Protein AF-A0A9E4CTJ9-F1 (afdb_monomer_lite)

Foldseek 3Di:
DDDDDDPPDDDDDPPDDPPPDDDPPDPDDPPPPDPDPDPPDPPDDPPPDPDDDDPDDPDPDDDPDDDPDDDDPPDPPPDDDDDDDDDDDDDDDDDDDDDPVVVVVVVVVVVVVVVVVVVVVVVVVVVVVVVVVVVVVVVVVVVVVVVVVVVVVVVVVVVVVVVVVVVVVVVVVVVVVVVVVVVVVVVVVVCPVPPPPPPCPLVNQQVQLCVLQVQFVPGDDSVLSSLLSVQLCVQLPPVLVVCVVPDPDDDPVSVVSSVVSNVRSCVVSVNDPVRNVDDD

Secondary structure (DSSP, 8-state):
--PPP-TTPPPPPTTS-----PPP-PPPPPP--PPP--------PPPPPPPP----PPPPP-----------------PPPPP---PPPPPPPPP----TTHHHHHHHHHHHHHHHHHHHHHHHHHHHHHHHHHHHHHHHHHHHHHHHHHHHHHHHHHHHHHHHHHHHHHHHHHHHHHHHHHHHHHHHHHGGGG-------HHHHHHHHHHHTTT-SSPPPHHHHHHHHHHHHHHHHHHHHHHHHH-SS--HHHHHHHHHHHHHHHHHTT--GGGGT---

Sequence (280 aa):
MSDTYDPSAPQPDPAAGAAEVAPPVVPAPPPITQPAPMPAAPLSEPPAAPAAPVPAEPAPAPAAMAPTLQQPAVQPSFEPAPALAQSAPAPSAPKGKPLPWILTGLAAVAAIVFAFLWIGTSGDADDLTKERDELSTRLDSTTDELVTTKESLDTTSGDLADAQGEIAELTGQVGDLTVQVEDLQTQLEVVPDLAVEVELTDEQATHLGELLGAKASPALSDQEAACFGRAVFEEWGLQNIVEFQFSTSPTNSQILTLARGIARGLVDCNLEPSRLGINF

Structure (mmCIF, N/CA/C/O backbone):
data_AF-A0A9E4CTJ9-F1
#
_entry.id   AF-A0A9E4CTJ9-F1
#
loop_
_atom_site.group_PDB
_atom_site.id
_atom_site.type_symbol
_atom_site.label_atom_id
_atom_site.label_alt_id
_atom_site.label_comp_id
_atom_site.label_asym_id
_atom_site.label_entity_id
_atom_site.label_seq_id
_atom_site.pdbx_PDB_ins_code
_atom_site.Cartn_x
_atom_site.Cartn_y
_atom_site.Cartn_z
_atom_site.occupancy
_atom_site.B_iso_or_equiv
_atom_site.auth_seq_id
_atom_site.auth_comp_id
_atom_site.auth_asym_id
_atom_site.auth_atom_id
_atom_site.pdbx_PDB_model_num
ATOM 1 N N . MET A 1 1 ? -13.953 -13.197 -53.819 1.00 47.31 1 MET A N 1
ATOM 2 C CA . MET A 1 1 ? -14.342 -11.997 -54.584 1.00 47.31 1 MET A CA 1
ATOM 3 C C . MET A 1 1 ? -13.096 -11.148 -54.648 1.00 47.31 1 MET A C 1
ATOM 5 O O . MET A 1 1 ? -12.638 -10.712 -53.605 1.00 47.31 1 MET A O 1
ATOM 9 N N . SER A 1 2 ? -12.465 -11.103 -55.817 1.00 45.69 2 SER A N 1
ATOM 10 C CA . SER A 1 2 ? -11.170 -10.454 -56.019 1.00 45.69 2 SER A CA 1
ATOM 11 C C . SER A 1 2 ? -11.427 -9.171 -56.795 1.00 45.69 2 SER A C 1
ATOM 13 O O . SER A 1 2 ? -11.758 -9.238 -57.979 1.00 45.69 2 SER A O 1
ATOM 15 N N . ASP A 1 3 ? -11.341 -8.030 -56.120 1.00 53.34 3 ASP A N 1
ATOM 16 C CA . ASP A 1 3 ? -11.509 -6.727 -56.754 1.00 53.34 3 ASP A CA 1
ATOM 17 C C . ASP A 1 3 ? -10.277 -6.397 -57.599 1.00 53.34 3 ASP A C 1
ATOM 19 O O . ASP A 1 3 ? -9.137 -6.390 -57.134 1.00 53.34 3 ASP A O 1
ATOM 23 N N . THR A 1 4 ? -10.532 -6.196 -58.889 1.00 60.22 4 THR A N 1
ATOM 24 C CA . THR A 1 4 ? -9.544 -5.835 -59.904 1.00 60.22 4 THR A CA 1
ATOM 25 C C . THR A 1 4 ? -9.369 -4.320 -59.879 1.00 60.22 4 THR A C 1
ATOM 27 O O . THR A 1 4 ? -10.318 -3.583 -60.133 1.00 60.22 4 THR A O 1
ATOM 30 N N . TYR A 1 5 ? -8.164 -3.863 -59.547 1.00 64.75 5 TYR A N 1
ATOM 31 C CA . TYR A 1 5 ? -7.779 -2.452 -59.529 1.00 64.75 5 TYR A CA 1
ATOM 32 C C . TYR A 1 5 ? -7.573 -1.942 -60.966 1.00 64.75 5 TYR A C 1
ATOM 34 O O . TYR A 1 5 ? -6.740 -2.486 -61.692 1.00 64.75 5 TYR A O 1
ATOM 42 N N . ASP A 1 6 ? -8.336 -0.923 -61.377 1.00 72.50 6 ASP A N 1
ATOM 43 C CA . ASP A 1 6 ? -8.210 -0.243 -62.675 1.00 72.50 6 ASP A CA 1
ATOM 44 C C . ASP A 1 6 ? -7.307 1.002 -62.532 1.00 72.50 6 ASP A C 1
ATOM 46 O O . ASP A 1 6 ? -7.715 1.988 -61.911 1.00 72.50 6 ASP A O 1
ATOM 50 N N . PRO A 1 7 ? -6.080 0.989 -63.085 1.00 68.12 7 PRO A N 1
ATOM 51 C CA . PRO A 1 7 ? -5.119 2.083 -62.954 1.00 68.12 7 PRO A CA 1
ATOM 52 C C . PRO A 1 7 ? -5.398 3.287 -63.875 1.00 68.12 7 PRO A C 1
ATOM 54 O O . PRO A 1 7 ? -4.567 4.191 -63.945 1.00 68.12 7 PRO A O 1
ATOM 57 N N . SER A 1 8 ? -6.531 3.332 -64.588 1.00 72.38 8 SER A N 1
ATOM 58 C CA . SER A 1 8 ? -6.826 4.407 -65.555 1.00 72.38 8 SER A CA 1
ATOM 59 C C . SER A 1 8 ? -7.733 5.523 -65.020 1.00 72.38 8 SER A C 1
ATOM 61 O O . SER A 1 8 ? -8.147 6.395 -65.787 1.00 72.38 8 SER A O 1
ATOM 63 N N . ALA A 1 9 ? -8.060 5.530 -63.725 1.00 67.75 9 ALA A N 1
ATOM 64 C CA . ALA A 1 9 ? -8.893 6.580 -63.147 1.00 67.75 9 ALA A CA 1
ATOM 65 C C . ALA A 1 9 ? -8.105 7.908 -63.022 1.00 67.75 9 ALA A C 1
ATOM 67 O O . ALA A 1 9 ? -7.058 7.936 -62.372 1.00 67.75 9 ALA A O 1
ATOM 68 N N . PRO A 1 10 ? -8.579 9.019 -63.623 1.00 64.31 10 PRO A N 1
ATOM 69 C CA . PRO A 1 10 ? -7.905 10.312 -63.546 1.00 64.31 10 PRO A CA 1
ATOM 70 C C . PRO A 1 10 ? -7.889 10.824 -62.101 1.00 64.31 10 PRO A C 1
ATOM 72 O O . PRO A 1 10 ? -8.930 10.898 -61.447 1.00 64.31 10 PRO A O 1
ATOM 75 N N . GLN A 1 11 ? -6.699 11.168 -61.600 1.00 66.00 11 GLN A N 1
ATOM 76 C CA . GLN A 1 11 ? -6.547 11.744 -60.267 1.00 66.00 11 GLN A CA 1
ATOM 77 C C . GLN A 1 11 ? -7.233 13.119 -60.192 1.00 66.00 11 GLN A C 1
ATOM 79 O O . GLN A 1 11 ? -7.053 13.933 -61.100 1.00 66.00 11 GLN A O 1
ATOM 84 N N . PRO A 1 12 ? -8.006 13.399 -59.128 1.00 63.16 12 PRO A N 1
ATOM 85 C CA . PRO A 1 12 ? -8.628 14.701 -58.943 1.00 63.16 12 PRO A CA 1
ATOM 86 C C . PRO A 1 12 ? -7.571 15.774 -58.647 1.00 63.16 12 PRO A C 1
ATOM 88 O O . PRO A 1 12 ? -6.708 15.596 -57.787 1.00 63.16 12 PRO A O 1
ATOM 91 N N . ASP A 1 13 ? -7.670 16.893 -59.365 1.00 59.41 13 ASP A N 1
ATOM 92 C CA . ASP A 1 13 ? -6.850 18.095 -59.199 1.00 59.41 13 ASP A CA 1
ATOM 93 C C . ASP A 1 13 ? -6.935 18.641 -57.755 1.00 59.41 13 ASP A C 1
ATOM 95 O O . ASP A 1 13 ? -8.026 19.001 -57.303 1.00 59.41 13 ASP A O 1
ATOM 99 N N . PRO A 1 14 ? -5.812 18.785 -57.024 1.00 60.38 14 PRO A N 1
ATOM 100 C CA . PRO A 1 14 ? -5.810 19.273 -55.641 1.00 60.38 14 PRO A CA 1
ATOM 101 C C . PRO A 1 14 ? -5.930 20.806 -55.506 1.00 60.38 14 PRO A C 1
ATOM 103 O O . PRO A 1 14 ? -5.714 21.348 -54.425 1.00 60.38 14 PRO A O 1
ATOM 106 N N . ALA A 1 15 ? -6.253 21.539 -56.577 1.00 54.75 15 ALA A N 1
ATOM 107 C CA . ALA A 1 15 ? -6.072 22.995 -56.632 1.00 54.75 15 ALA A CA 1
ATOM 108 C C . ALA A 1 15 ? -7.345 23.851 -56.464 1.00 54.75 15 ALA A C 1
ATOM 110 O O . ALA A 1 15 ? -7.283 25.067 -56.648 1.00 54.75 15 ALA A O 1
ATOM 111 N N . ALA A 1 16 ? -8.498 23.280 -56.102 1.00 56.50 16 ALA A N 1
ATOM 112 C CA . ALA A 1 16 ? -9.739 24.047 -55.972 1.00 56.50 16 ALA A CA 1
ATOM 113 C C . ALA A 1 16 ? -10.329 23.977 -54.556 1.00 56.50 16 ALA A C 1
ATOM 115 O O . ALA A 1 16 ? -11.006 23.017 -54.202 1.00 56.50 16 ALA A O 1
ATOM 116 N N . GLY A 1 17 ? -10.138 25.051 -53.781 1.00 52.06 17 GLY A N 1
ATOM 117 C CA . GLY A 1 17 ? -11.048 25.397 -52.684 1.00 52.06 17 GLY A CA 1
ATOM 118 C C . GLY A 1 17 ? -10.464 25.397 -51.273 1.00 52.06 17 GLY A C 1
ATOM 119 O O . GLY A 1 17 ? -11.011 24.747 -50.390 1.00 52.06 17 GLY A O 1
ATOM 120 N N . ALA A 1 18 ? -9.428 26.197 -51.010 1.00 49.97 18 ALA A N 1
ATOM 121 C CA . ALA A 1 18 ? -9.169 26.670 -49.650 1.00 49.97 18 ALA A CA 1
ATOM 122 C C . ALA A 1 18 ? -10.149 27.813 -49.328 1.00 49.97 18 ALA A C 1
ATOM 124 O O . ALA A 1 18 ? -9.815 28.992 -49.433 1.00 49.97 18 ALA A O 1
ATOM 125 N N . ALA A 1 19 ? -11.395 27.465 -49.002 1.00 53.88 19 ALA A N 1
ATOM 126 C CA . ALA A 1 19 ? -12.254 28.375 -48.259 1.00 53.88 19 ALA A CA 1
ATOM 127 C C . ALA A 1 19 ? -11.742 28.382 -46.814 1.00 53.88 19 ALA A C 1
ATOM 129 O O . ALA A 1 19 ? -11.768 27.356 -46.137 1.00 53.88 19 ALA A O 1
ATOM 130 N N . GLU A 1 20 ? -11.227 29.528 -46.380 1.00 53.09 20 GLU A N 1
ATOM 131 C CA . GLU A 1 20 ? -10.791 29.796 -45.013 1.00 53.09 20 GLU A CA 1
ATOM 132 C C . GLU A 1 20 ? -11.988 29.639 -44.064 1.00 53.09 20 GLU A C 1
ATOM 134 O O . GLU A 1 20 ? -12.808 30.540 -43.884 1.00 53.09 20 GLU A O 1
ATOM 139 N N . VAL A 1 21 ? -12.141 28.435 -43.512 1.00 57.56 21 VAL A N 1
ATOM 140 C CA . VAL A 1 21 ? -13.097 28.153 -42.444 1.00 57.56 21 VAL A CA 1
ATOM 141 C C . VAL A 1 21 ? -12.527 28.783 -41.182 1.00 57.56 21 VAL A C 1
ATOM 143 O O . VAL A 1 21 ? -11.528 28.310 -40.641 1.00 57.56 21 VAL A O 1
ATOM 146 N N . ALA A 1 22 ? -13.151 29.873 -40.733 1.00 63.38 22 ALA A N 1
ATOM 147 C CA . ALA A 1 22 ? -12.830 30.491 -39.455 1.00 63.38 22 ALA A CA 1
ATOM 148 C C . ALA A 1 22 ? -12.855 29.417 -38.349 1.00 63.38 22 ALA A C 1
ATOM 150 O O . ALA A 1 22 ? -13.811 28.633 -38.290 1.00 63.38 22 ALA A O 1
ATOM 151 N N . PRO A 1 23 ? -11.820 29.348 -37.492 1.00 69.38 23 PRO A N 1
ATOM 152 C CA . PRO A 1 23 ? -11.739 28.325 -36.464 1.00 69.38 23 PRO A CA 1
ATOM 153 C C . PRO A 1 23 ? -12.960 28.419 -35.539 1.00 69.38 23 PRO A C 1
ATOM 155 O O . PRO A 1 23 ? -13.416 29.528 -35.235 1.00 69.38 23 PRO A O 1
ATOM 158 N N . PRO A 1 24 ? -13.508 27.278 -35.085 1.00 65.19 24 PRO A N 1
ATOM 159 C CA . PRO A 1 24 ? -14.608 27.285 -34.136 1.00 65.19 24 PRO A CA 1
ATOM 160 C C . PRO A 1 24 ? -14.184 28.072 -32.896 1.00 65.19 24 PRO A C 1
ATOM 162 O O . PRO A 1 24 ? -13.117 27.836 -32.330 1.00 65.19 24 PRO A O 1
ATOM 165 N N . VAL A 1 25 ? -15.019 29.029 -32.488 1.00 68.06 25 VAL A N 1
ATOM 166 C CA . VAL A 1 25 ? -14.847 29.769 -31.237 1.00 68.06 25 VAL A CA 1
ATOM 167 C C . VAL A 1 25 ? -14.982 28.760 -30.102 1.00 68.06 25 VAL A C 1
ATOM 169 O O . VAL A 1 25 ? -16.089 28.396 -29.707 1.00 68.06 25 VAL A O 1
ATOM 172 N N . VAL A 1 26 ? -13.846 28.259 -29.621 1.00 71.94 26 VAL A N 1
ATOM 173 C CA . VAL A 1 26 ? -13.789 27.394 -28.445 1.00 71.94 26 VAL A CA 1
ATOM 174 C C . VAL A 1 26 ? -14.204 28.258 -27.251 1.00 71.94 26 VAL A C 1
ATOM 176 O O . VAL A 1 26 ? -13.552 29.276 -26.997 1.00 71.94 26 VAL A O 1
ATOM 179 N N . PRO A 1 27 ? -15.298 27.928 -26.540 1.00 68.94 27 PRO A N 1
ATOM 180 C CA . PRO A 1 27 ? -15.684 28.672 -25.351 1.00 68.94 27 PRO A CA 1
ATOM 181 C C . PRO A 1 27 ? -14.536 28.615 -24.344 1.00 68.94 27 PRO A C 1
ATOM 183 O O . PRO A 1 27 ? -13.962 27.551 -24.104 1.00 68.94 27 PRO A O 1
ATOM 186 N N . ALA A 1 28 ? -14.181 29.778 -23.794 1.00 74.00 28 ALA A N 1
ATOM 187 C CA . ALA A 1 28 ? -13.122 29.887 -22.805 1.00 74.00 28 ALA A CA 1
ATOM 188 C C . ALA A 1 28 ? -13.378 28.885 -21.663 1.00 74.00 28 ALA A C 1
ATOM 190 O O . ALA A 1 28 ? -14.515 28.806 -21.181 1.00 74.00 28 ALA A O 1
ATOM 191 N N . PRO A 1 29 ? -12.359 28.113 -21.242 1.00 72.94 29 PRO A N 1
ATOM 192 C CA . PRO A 1 29 ? -12.513 27.182 -20.137 1.00 72.94 29 PRO A CA 1
ATOM 193 C C . PRO A 1 29 ? -12.992 27.952 -18.899 1.00 72.94 29 PRO A C 1
ATOM 195 O O . PRO A 1 29 ? -12.549 29.087 -18.678 1.00 72.94 29 PRO A O 1
ATOM 198 N N . PRO A 1 30 ? -13.911 27.380 -18.099 1.00 77.38 30 PRO A N 1
ATOM 199 C CA . PRO A 1 30 ? -14.349 28.022 -16.871 1.00 77.38 30 PRO A CA 1
ATOM 200 C C . PRO A 1 30 ? -13.128 28.320 -15.989 1.00 77.38 30 PRO A C 1
ATOM 202 O O . PRO A 1 30 ? -12.167 27.543 -16.000 1.00 77.38 30 PRO A O 1
ATOM 205 N N . PRO A 1 31 ? -13.135 29.437 -15.239 1.00 70.12 31 PRO A N 1
ATOM 206 C CA . PRO A 1 31 ? -12.041 29.764 -14.341 1.00 70.12 31 PRO A CA 1
ATOM 207 C C . PRO A 1 31 ? -11.806 28.577 -13.411 1.00 70.12 31 PRO A C 1
ATOM 209 O O . PRO A 1 31 ? -12.716 28.137 -12.709 1.00 70.12 31 PRO A O 1
ATOM 212 N N . ILE A 1 32 ? -10.586 28.039 -13.445 1.00 60.97 32 ILE A N 1
ATOM 213 C CA . ILE A 1 32 ? -10.155 27.003 -12.516 1.00 60.97 32 ILE A CA 1
ATOM 214 C C . ILE A 1 32 ? -10.167 27.662 -11.142 1.00 60.97 32 ILE A C 1
ATOM 216 O O . ILE A 1 32 ? -9.282 28.453 -10.810 1.00 60.97 32 ILE A O 1
ATOM 220 N N . THR A 1 33 ? -11.208 27.388 -10.363 1.00 62.94 33 THR A N 1
ATOM 221 C CA . THR A 1 33 ? -11.269 27.759 -8.957 1.00 62.94 33 THR A CA 1
ATOM 222 C C . THR A 1 33 ? -10.116 27.032 -8.283 1.00 62.94 33 THR A C 1
ATOM 224 O O . THR A 1 33 ? -10.174 25.817 -8.100 1.00 62.94 33 THR A O 1
ATOM 227 N N . GLN A 1 34 ? -9.030 27.752 -7.989 1.00 65.06 34 GLN A N 1
ATOM 228 C CA . GLN A 1 34 ? -7.939 27.188 -7.207 1.00 65.06 34 GLN A CA 1
ATOM 229 C C . GLN A 1 34 ? -8.546 26.676 -5.895 1.00 65.06 34 GLN A C 1
ATOM 231 O O . GLN A 1 34 ? -9.217 27.455 -5.208 1.00 65.06 34 GLN A O 1
ATOM 236 N N . PRO A 1 35 ? -8.388 25.381 -5.569 1.00 63.50 35 PRO A N 1
ATOM 237 C CA . PRO A 1 35 ? -8.852 24.862 -4.297 1.00 63.50 35 PRO A CA 1
ATOM 238 C C . PRO A 1 35 ? -8.214 25.696 -3.189 1.00 63.50 35 PRO A C 1
ATOM 240 O O . PRO A 1 35 ? -7.026 26.023 -3.254 1.00 63.50 35 PRO A O 1
ATOM 243 N N . ALA A 1 36 ? -9.030 26.090 -2.208 1.00 65.81 36 ALA A N 1
ATOM 244 C CA . ALA A 1 36 ? -8.559 26.819 -1.042 1.00 65.81 36 ALA A CA 1
ATOM 245 C C . ALA A 1 36 ? -7.320 26.107 -0.472 1.00 65.81 36 ALA A C 1
ATOM 247 O O . ALA A 1 36 ? -7.314 24.872 -0.430 1.00 65.81 36 ALA A O 1
ATOM 248 N N . PRO A 1 37 ? -6.273 26.851 -0.066 1.00 64.00 37 PRO A N 1
ATOM 249 C CA . PRO A 1 37 ? -5.076 26.249 0.497 1.00 64.00 37 PRO A CA 1
ATOM 250 C C . PRO A 1 37 ? -5.504 25.364 1.662 1.00 64.00 37 PRO A C 1
ATOM 252 O O . PRO A 1 37 ? -6.086 25.848 2.637 1.00 64.00 37 PRO A O 1
ATOM 255 N N . MET A 1 38 ? -5.279 24.057 1.519 1.00 59.56 38 MET A N 1
ATOM 256 C CA . MET A 1 38 ? -5.531 23.121 2.602 1.00 59.56 38 MET A CA 1
ATOM 257 C C . MET A 1 38 ? -4.738 23.602 3.824 1.00 59.56 38 MET A C 1
ATOM 259 O O . MET A 1 38 ? -3.603 24.067 3.659 1.00 59.56 38 MET A O 1
ATOM 263 N N . PRO A 1 39 ? -5.308 23.529 5.039 1.00 68.75 39 PRO A N 1
ATOM 264 C CA . PRO A 1 39 ? -4.544 23.790 6.248 1.00 68.75 39 PRO A CA 1
ATOM 265 C C . PRO A 1 39 ? -3.295 22.911 6.212 1.00 68.75 39 PRO A C 1
ATOM 267 O O . PRO A 1 39 ? -3.391 21.712 5.952 1.00 68.75 39 PRO A O 1
ATOM 270 N N . ALA A 1 40 ? -2.129 23.534 6.399 1.00 60.06 40 ALA A N 1
ATOM 271 C CA . ALA A 1 40 ? -0.853 22.841 6.408 1.00 60.06 40 ALA A CA 1
ATOM 272 C C . ALA A 1 40 ? -0.960 21.644 7.356 1.00 60.06 40 ALA A C 1
ATOM 274 O O . ALA A 1 40 ? -1.166 21.821 8.560 1.00 60.06 40 ALA A O 1
ATOM 275 N N . ALA A 1 41 ? -0.878 20.435 6.796 1.00 60.12 41 ALA A N 1
ATOM 276 C CA . ALA A 1 41 ? -0.788 19.226 7.590 1.00 60.12 41 ALA A CA 1
ATOM 277 C C . ALA A 1 41 ? 0.381 19.405 8.573 1.00 60.12 41 ALA A C 1
ATOM 279 O O . ALA A 1 41 ? 1.423 19.940 8.168 1.00 60.12 41 ALA A O 1
ATOM 280 N N . PRO A 1 42 ? 0.227 19.021 9.853 1.00 63.81 42 PRO A N 1
ATOM 281 C CA . PRO A 1 42 ? 1.341 19.052 10.785 1.00 63.81 42 PRO A CA 1
ATOM 282 C C . PRO A 1 42 ? 2.492 18.277 10.147 1.00 63.81 42 PRO A C 1
ATOM 284 O O . PRO A 1 42 ? 2.307 17.137 9.719 1.00 63.81 42 PRO A O 1
ATOM 287 N N . LEU A 1 43 ? 3.645 18.943 10.023 1.00 57.41 43 LEU A N 1
ATOM 288 C CA . LEU A 1 43 ? 4.904 18.342 9.601 1.00 57.41 43 LEU A CA 1
ATOM 289 C C . LEU A 1 43 ? 5.083 17.066 10.416 1.00 57.41 43 LEU A C 1
ATOM 291 O O . LEU A 1 43 ? 5.394 17.120 11.604 1.00 57.41 43 LEU A O 1
ATOM 295 N N . SER A 1 44 ? 4.800 15.931 9.783 1.00 56.94 44 SER A N 1
ATOM 296 C CA . SER A 1 44 ? 5.065 14.631 10.366 1.00 56.94 44 SER A CA 1
ATOM 297 C C . SER A 1 44 ? 6.573 14.558 10.497 1.00 56.94 44 SER A C 1
ATOM 299 O O . SER A 1 44 ? 7.299 14.640 9.504 1.00 56.94 44 SER A O 1
ATOM 301 N N . GLU A 1 45 ? 7.022 14.535 11.745 1.00 60.47 45 GLU A N 1
ATOM 302 C CA . GLU A 1 45 ? 8.414 14.363 12.115 1.00 60.47 45 GLU A CA 1
ATOM 303 C C . GLU A 1 45 ? 8.973 13.178 11.312 1.00 60.47 45 GLU A C 1
ATOM 305 O O . GLU A 1 45 ? 8.316 12.131 11.247 1.00 60.47 45 GLU A O 1
ATOM 310 N N . PRO A 1 46 ? 10.117 13.335 10.623 1.00 66.00 46 PRO A N 1
ATOM 311 C CA . PRO A 1 46 ? 10.695 12.245 9.855 1.00 66.00 46 PRO A CA 1
ATOM 312 C C . PRO A 1 46 ? 10.880 11.043 10.789 1.00 66.00 46 PRO A C 1
ATOM 314 O O . PRO A 1 46 ? 11.392 11.226 11.898 1.00 66.00 46 PRO A O 1
ATOM 317 N N . PRO A 1 47 ? 10.457 9.830 10.384 1.00 61.47 47 PRO A N 1
ATOM 318 C CA . PRO A 1 47 ? 10.626 8.644 11.206 1.00 61.47 47 PRO A CA 1
ATOM 319 C C . PRO A 1 47 ? 12.098 8.547 11.591 1.00 61.47 47 PRO A C 1
ATOM 321 O O . PRO A 1 47 ? 12.980 8.604 10.729 1.00 61.47 47 PRO A O 1
ATOM 324 N N . ALA A 1 48 ? 12.347 8.483 12.900 1.00 66.56 48 ALA A N 1
ATOM 325 C CA . ALA A 1 48 ? 13.684 8.371 13.449 1.00 66.56 48 ALA A CA 1
ATOM 326 C C . ALA A 1 48 ? 14.439 7.280 12.684 1.00 66.56 48 ALA A C 1
ATOM 328 O O . ALA A 1 48 ? 13.931 6.168 12.515 1.00 66.56 48 ALA A O 1
ATOM 329 N N . ALA A 1 49 ? 15.630 7.627 12.188 1.00 65.06 49 ALA A N 1
ATOM 330 C CA . ALA A 1 49 ? 16.504 6.684 11.513 1.00 65.06 49 ALA A CA 1
ATOM 331 C C . ALA A 1 49 ? 16.592 5.396 12.352 1.00 65.06 49 ALA A C 1
ATOM 333 O O . ALA A 1 49 ? 16.764 5.496 13.574 1.00 65.06 49 ALA A O 1
ATOM 334 N N . PRO A 1 50 ? 16.446 4.207 11.739 1.00 60.66 50 PRO A N 1
ATOM 335 C CA . PRO A 1 50 ? 16.493 2.951 12.468 1.00 60.66 50 PRO A CA 1
ATOM 336 C C . PRO A 1 50 ? 17.789 2.910 13.270 1.00 60.66 50 PRO A C 1
ATOM 338 O O . PRO A 1 50 ? 18.883 3.059 12.718 1.00 60.66 50 PRO A O 1
ATOM 341 N N . ALA A 1 51 ? 17.647 2.777 14.590 1.00 62.81 51 ALA A N 1
ATOM 342 C CA . ALA A 1 51 ? 18.775 2.631 15.489 1.00 62.81 51 ALA A CA 1
ATOM 343 C C . ALA A 1 51 ? 19.678 1.514 14.953 1.00 62.81 51 ALA A C 1
ATOM 345 O O . ALA A 1 51 ? 19.190 0.459 14.539 1.00 62.81 51 ALA A O 1
ATOM 346 N N . ALA A 1 52 ? 20.987 1.776 14.927 1.00 63.72 52 ALA A N 1
ATOM 347 C CA . ALA A 1 52 ? 21.984 0.797 14.526 1.00 63.72 52 ALA A CA 1
ATOM 348 C C . ALA A 1 52 ? 21.700 -0.552 15.214 1.00 63.72 52 ALA A C 1
ATOM 350 O O . ALA A 1 52 ? 21.332 -0.553 16.394 1.00 63.72 52 ALA A O 1
ATOM 351 N N . PRO A 1 53 ? 21.847 -1.686 14.502 1.00 60.81 53 PRO A N 1
ATOM 352 C CA . PRO A 1 53 ? 21.560 -2.997 15.060 1.00 60.81 53 PRO A CA 1
ATOM 353 C C . PRO A 1 53 ? 22.372 -3.181 16.341 1.00 60.81 53 PRO A C 1
ATOM 355 O O . PRO A 1 53 ? 23.605 -3.166 16.328 1.00 60.81 53 PRO A O 1
ATOM 358 N N . VAL A 1 54 ? 21.656 -3.306 17.457 1.00 68.06 54 VAL A N 1
ATOM 359 C CA . VAL A 1 54 ? 22.235 -3.661 18.749 1.00 68.06 54 VAL A CA 1
ATOM 360 C C . VAL A 1 54 ? 22.975 -4.990 18.551 1.00 68.06 54 VAL A C 1
ATOM 362 O O . VAL A 1 54 ? 22.404 -5.898 17.939 1.00 68.06 54 VAL A O 1
ATOM 365 N N . PRO A 1 55 ? 24.237 -5.121 19.006 1.00 70.12 55 PRO A N 1
ATOM 366 C CA . PRO A 1 55 ? 24.966 -6.381 18.948 1.00 70.12 55 PRO A CA 1
ATOM 367 C C . PRO A 1 55 ? 24.097 -7.502 19.511 1.00 70.12 55 PRO A C 1
ATOM 369 O O . PRO A 1 55 ? 23.624 -7.398 20.641 1.00 70.12 55 PRO A O 1
ATOM 372 N N . ALA A 1 56 ? 23.853 -8.531 18.698 1.00 59.38 56 ALA A N 1
ATOM 373 C CA . ALA A 1 56 ? 23.000 -9.651 19.059 1.00 59.38 56 ALA A CA 1
ATOM 374 C C . ALA A 1 56 ? 23.463 -10.245 20.395 1.00 59.38 56 ALA A C 1
ATOM 376 O O . ALA A 1 56 ? 24.571 -10.775 20.509 1.00 59.38 56 ALA A O 1
ATOM 377 N N . GLU A 1 57 ? 22.605 -10.120 21.404 1.00 64.75 57 GLU A N 1
ATOM 378 C CA . GLU A 1 57 ? 22.765 -10.785 22.686 1.00 64.75 57 GLU A CA 1
ATOM 379 C C . GLU A 1 57 ? 22.815 -12.304 22.430 1.00 64.75 57 GLU A C 1
ATOM 381 O O . GLU A 1 57 ? 22.001 -12.821 21.656 1.00 64.75 57 GLU A O 1
ATOM 386 N N . PRO A 1 58 ? 23.799 -13.029 22.992 1.00 66.12 58 PRO A N 1
ATOM 387 C CA . PRO A 1 58 ? 23.937 -14.461 22.769 1.00 66.12 58 PRO A CA 1
ATOM 388 C C . PRO A 1 58 ? 22.658 -15.178 23.201 1.00 66.12 58 PRO A C 1
ATOM 390 O O . PRO A 1 58 ? 22.188 -15.008 24.324 1.00 66.12 58 PRO A O 1
ATOM 393 N N . ALA A 1 59 ? 22.107 -15.974 22.282 1.00 61.38 59 ALA A N 1
ATOM 394 C CA . ALA A 1 59 ? 20.863 -16.703 22.471 1.00 61.38 59 ALA A CA 1
ATOM 395 C C . ALA A 1 59 ? 20.848 -17.445 23.824 1.00 61.38 59 ALA A C 1
ATOM 397 O O . ALA A 1 59 ? 21.791 -18.192 24.116 1.00 61.38 59 ALA A O 1
ATOM 398 N N . PRO A 1 60 ? 19.797 -17.278 24.649 1.00 59.75 60 PRO A N 1
ATOM 399 C CA . PRO A 1 60 ? 19.660 -18.055 25.867 1.00 59.75 60 PRO A CA 1
ATOM 400 C C . PRO A 1 60 ? 19.542 -19.536 25.503 1.00 59.75 60 PRO A C 1
ATOM 402 O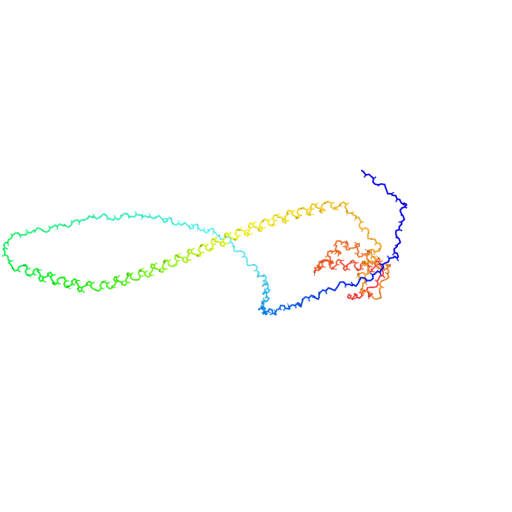 O . PRO A 1 60 ? 18.797 -19.925 24.601 1.00 59.75 60 PRO A O 1
ATOM 405 N N . ALA A 1 61 ? 20.313 -20.362 26.211 1.00 65.69 61 ALA A N 1
ATOM 406 C CA . ALA A 1 61 ? 20.241 -21.813 26.126 1.00 65.69 61 ALA A CA 1
ATOM 407 C C . ALA A 1 61 ? 18.779 -22.291 26.256 1.00 65.69 61 ALA A C 1
ATOM 409 O O . ALA A 1 61 ? 18.015 -21.684 27.012 1.00 65.69 61 ALA A O 1
ATOM 410 N N . PRO A 1 62 ? 18.380 -23.369 25.552 1.00 58.47 62 PRO A N 1
ATOM 411 C CA . PRO A 1 62 ? 17.005 -23.854 25.555 1.00 58.47 62 PRO A CA 1
ATOM 412 C C . PRO A 1 62 ? 16.559 -24.163 26.986 1.00 58.47 62 PRO A C 1
ATOM 414 O O . PRO A 1 62 ? 17.013 -25.123 27.611 1.00 58.47 62 PRO A O 1
ATOM 417 N N . ALA A 1 63 ? 15.678 -23.309 27.506 1.00 54.75 63 ALA A N 1
ATOM 418 C CA . ALA A 1 63 ? 15.027 -23.513 28.782 1.00 54.75 63 ALA A CA 1
ATOM 419 C C . ALA A 1 63 ? 14.165 -24.775 28.688 1.00 54.75 63 ALA A C 1
ATOM 421 O O . ALA A 1 63 ? 13.367 -24.949 27.765 1.00 54.75 63 ALA A O 1
ATOM 422 N N . ALA A 1 64 ? 14.380 -25.666 29.650 1.00 51.84 64 ALA A N 1
ATOM 423 C CA . ALA A 1 64 ? 13.617 -26.880 29.835 1.00 51.84 64 ALA A CA 1
ATOM 424 C C . ALA A 1 64 ? 12.106 -26.596 29.834 1.00 51.84 64 ALA A C 1
ATOM 426 O O . ALA A 1 64 ? 11.637 -25.579 30.343 1.00 51.84 64 ALA A O 1
ATOM 427 N N . MET A 1 65 ? 11.379 -27.540 29.245 1.00 56.59 65 MET A N 1
ATOM 428 C CA . MET A 1 65 ? 9.932 -27.576 29.070 1.00 56.59 65 MET A CA 1
ATOM 429 C C . MET A 1 65 ? 9.181 -27.044 30.300 1.00 56.59 65 MET A C 1
ATOM 431 O O . MET A 1 65 ? 9.318 -27.572 31.404 1.00 56.59 65 MET A O 1
ATOM 435 N N . ALA A 1 66 ? 8.364 -26.011 30.095 1.00 53.41 66 ALA A N 1
ATOM 436 C CA . ALA A 1 66 ? 7.417 -25.547 31.097 1.00 53.41 66 ALA A CA 1
ATOM 437 C C . ALA A 1 66 ? 6.342 -26.628 31.347 1.00 53.41 66 ALA A C 1
ATOM 439 O O . ALA A 1 66 ? 5.901 -27.285 30.398 1.00 53.41 66 ALA A O 1
ATOM 440 N N . PRO A 1 67 ? 5.904 -26.828 32.602 1.00 57.28 67 PRO A N 1
ATOM 441 C CA . PRO A 1 67 ? 4.869 -27.794 32.929 1.00 57.28 67 PRO A CA 1
ATOM 442 C C . PRO A 1 67 ? 3.518 -27.327 32.380 1.00 57.28 67 PRO A C 1
ATOM 444 O O . PRO A 1 67 ? 3.107 -26.183 32.567 1.00 57.28 67 PRO A O 1
ATOM 447 N N . THR A 1 68 ? 2.813 -28.242 31.721 1.00 50.53 68 THR A N 1
ATOM 448 C CA . THR A 1 68 ? 1.402 -28.113 31.361 1.00 50.53 68 THR A CA 1
ATOM 449 C C . THR A 1 68 ? 0.591 -27.769 32.609 1.00 50.53 68 THR A C 1
ATOM 451 O O . THR A 1 68 ? 0.426 -28.605 33.498 1.00 50.53 68 THR A O 1
ATOM 454 N N . LEU A 1 69 ? 0.078 -26.539 32.684 1.00 52.31 69 LEU A N 1
ATOM 455 C CA . LEU A 1 69 ? -0.921 -26.167 33.678 1.00 52.31 69 LEU A CA 1
ATOM 456 C C . LEU A 1 69 ? -2.215 -26.913 33.344 1.00 52.31 69 LEU A C 1
ATOM 458 O O . LEU A 1 69 ? -2.956 -26.540 32.438 1.00 52.31 69 LEU A O 1
ATOM 462 N N . GLN A 1 70 ? -2.451 -28.006 34.070 1.00 47.84 70 GLN A N 1
ATOM 463 C CA . GLN A 1 70 ? -3.746 -28.666 34.139 1.00 47.84 70 GLN A CA 1
ATOM 464 C C . GLN A 1 70 ? -4.779 -27.653 34.625 1.00 47.84 70 GLN A C 1
ATOM 466 O O . GLN A 1 70 ? -4.766 -27.215 35.774 1.00 47.84 70 GLN A O 1
ATOM 471 N N . GLN A 1 71 ? -5.670 -27.285 33.716 1.00 54.59 71 GLN A N 1
ATOM 472 C CA . GLN A 1 71 ? -6.864 -26.513 33.998 1.00 54.59 71 GLN A CA 1
ATOM 473 C C . GLN A 1 71 ? -7.783 -27.381 34.880 1.00 54.59 71 GLN A C 1
ATOM 475 O O . GLN A 1 71 ? -8.160 -28.479 34.458 1.00 54.59 71 GLN A O 1
ATOM 480 N N . PRO A 1 72 ? -8.117 -26.968 36.115 1.00 52.81 72 PRO A N 1
ATOM 481 C CA . PRO A 1 72 ? -9.014 -27.742 36.958 1.00 52.81 72 PRO A CA 1
ATOM 482 C C . PRO A 1 72 ? -10.421 -27.695 36.359 1.00 52.81 72 PRO A C 1
ATOM 484 O O . PRO A 1 72 ? -11.007 -26.628 36.180 1.00 52.81 72 PRO A O 1
ATOM 487 N N . ALA A 1 73 ? -10.957 -28.870 36.037 1.00 47.97 73 ALA A N 1
ATOM 488 C CA . ALA A 1 73 ? -12.345 -29.041 35.646 1.00 47.97 73 ALA A CA 1
ATOM 489 C C . ALA A 1 73 ? -13.251 -28.616 36.811 1.00 47.97 73 ALA A C 1
ATOM 491 O O . ALA A 1 73 ? -13.416 -29.347 37.788 1.00 47.97 73 ALA A O 1
ATOM 492 N N . VAL A 1 74 ? -13.830 -27.421 36.712 1.00 51.75 74 VAL A N 1
ATOM 493 C CA . VAL A 1 74 ? -14.907 -26.971 37.592 1.00 51.75 74 VAL A CA 1
ATOM 494 C C . VAL A 1 74 ? -16.158 -27.756 37.200 1.00 51.75 74 VAL A C 1
ATOM 496 O O . VAL A 1 74 ? -16.856 -27.408 36.252 1.00 51.75 74 VAL A O 1
ATOM 499 N N . GLN A 1 75 ? -16.414 -28.865 37.893 1.00 58.03 75 GLN A N 1
ATOM 500 C CA . GLN A 1 75 ? -17.717 -29.521 37.850 1.00 58.03 75 GLN A CA 1
ATOM 501 C C . GLN A 1 75 ? -18.689 -28.724 38.735 1.00 58.03 75 GLN A C 1
ATOM 503 O O . GLN A 1 75 ? -18.393 -28.533 39.918 1.00 58.03 75 GLN A O 1
ATOM 508 N N . PRO A 1 76 ? -19.844 -28.264 38.224 1.00 56.69 76 PRO A N 1
ATOM 509 C CA . PRO A 1 76 ? -20.895 -27.716 39.068 1.00 56.69 76 PRO A CA 1
ATOM 510 C C . PRO A 1 76 ? -21.550 -28.866 39.844 1.00 56.69 76 PRO A C 1
ATOM 512 O O . PRO A 1 76 ? -22.395 -29.596 39.325 1.00 56.69 76 PRO A O 1
ATOM 515 N N . SER A 1 77 ? -21.128 -29.048 41.094 1.00 61.41 77 SER A N 1
ATOM 516 C CA . SER A 1 77 ? -21.795 -29.937 42.041 1.00 61.41 77 SER A CA 1
ATOM 517 C C . SER A 1 77 ? -23.092 -29.265 42.493 1.00 61.41 77 SER A C 1
ATOM 519 O O . SER A 1 77 ? -23.085 -28.385 43.350 1.00 61.41 77 SER A O 1
ATOM 521 N N . PHE A 1 78 ? -24.210 -29.645 41.875 1.00 52.03 78 PHE A N 1
ATOM 522 C CA . PHE A 1 78 ? -25.542 -29.319 42.374 1.00 52.03 78 PHE A CA 1
ATOM 523 C C . PHE A 1 78 ? -25.797 -30.141 43.636 1.00 52.03 78 PHE A C 1
ATOM 525 O O . PHE A 1 78 ? -26.165 -31.313 43.571 1.00 52.03 78 PHE A O 1
ATOM 532 N N . GLU A 1 79 ? -25.572 -29.522 44.789 1.00 53.66 79 GLU A N 1
ATOM 533 C CA . GLU A 1 79 ? -25.985 -30.049 46.082 1.00 53.66 79 GLU A CA 1
ATOM 534 C C . GLU A 1 79 ? -27.499 -29.791 46.245 1.00 53.66 79 GLU A C 1
ATOM 536 O O . GLU A 1 79 ? -27.930 -28.634 46.216 1.00 53.66 79 GLU A O 1
ATOM 541 N N . PRO A 1 80 ? -28.352 -30.828 46.336 1.00 55.66 80 PRO A N 1
ATOM 542 C CA . PRO A 1 80 ? -29.776 -30.638 46.571 1.00 55.66 80 PRO A CA 1
ATOM 543 C C . PRO A 1 80 ? -30.016 -30.148 48.005 1.00 55.66 80 PRO A C 1
ATOM 545 O O . PRO A 1 80 ? -29.486 -30.697 48.969 1.00 55.66 80 PRO A O 1
ATOM 548 N N . ALA A 1 81 ? -30.844 -29.109 48.116 1.00 64.38 81 ALA A N 1
ATOM 549 C CA . ALA A 1 81 ? -31.249 -28.459 49.357 1.00 64.38 81 ALA A CA 1
ATOM 550 C C . ALA A 1 81 ? -31.703 -29.451 50.454 1.00 64.38 81 ALA A C 1
ATOM 552 O O . ALA A 1 81 ? -32.348 -30.462 50.151 1.00 64.38 81 ALA A O 1
ATOM 553 N N . PRO A 1 82 ? -31.432 -29.156 51.740 1.00 58.12 82 PRO A N 1
ATOM 554 C CA . PRO A 1 82 ? -31.832 -30.018 52.841 1.00 58.12 82 PRO A CA 1
ATOM 555 C C . PRO A 1 82 ? -33.357 -30.074 52.969 1.00 58.12 82 PRO A C 1
ATOM 557 O O . PRO A 1 82 ? -34.057 -29.060 52.954 1.00 58.12 82 PRO A O 1
ATOM 560 N N . ALA A 1 83 ? -33.862 -31.297 53.121 1.00 48.22 83 ALA A N 1
ATOM 561 C CA . ALA A 1 83 ? -35.259 -31.587 53.377 1.00 48.22 83 ALA A CA 1
ATOM 562 C C . ALA A 1 83 ? -35.754 -30.858 54.637 1.00 48.22 83 ALA A C 1
ATOM 564 O O . ALA A 1 83 ? -35.234 -31.041 55.739 1.00 48.22 83 ALA A O 1
ATOM 565 N N . LEU A 1 84 ? -36.812 -30.068 54.459 1.00 51.38 84 LEU A N 1
ATOM 566 C CA . LEU A 1 84 ? -37.654 -29.538 55.523 1.00 51.38 84 LEU A CA 1
ATOM 567 C C . LEU A 1 84 ? -38.250 -30.702 56.325 1.00 51.38 84 LEU A C 1
ATOM 569 O O . LEU A 1 84 ? -39.223 -31.326 55.905 1.00 51.38 84 LEU A O 1
ATOM 573 N N . ALA A 1 85 ? -37.688 -30.991 57.492 1.00 53.06 85 ALA A N 1
ATOM 574 C CA . ALA A 1 85 ? -38.329 -31.847 58.476 1.00 53.06 85 ALA A CA 1
ATOM 575 C C . ALA A 1 85 ? -37.900 -31.425 59.879 1.00 53.06 85 ALA A C 1
ATOM 577 O O . ALA A 1 85 ? -36.784 -31.716 60.295 1.00 53.06 85 ALA A O 1
ATOM 578 N N . GLN A 1 86 ? -38.806 -30.772 60.609 1.00 45.88 86 GLN A N 1
ATOM 579 C CA . GLN A 1 86 ? -39.189 -31.177 61.966 1.00 45.88 86 GLN A CA 1
ATOM 580 C C . GLN A 1 86 ? -40.293 -30.253 62.492 1.00 45.88 86 GLN A C 1
ATOM 582 O O . GLN A 1 86 ? -40.082 -29.126 62.926 1.00 45.88 86 GLN A O 1
ATOM 587 N N . SER A 1 87 ? -41.509 -30.783 62.424 1.00 47.75 87 SER A N 1
ATOM 588 C CA . SER A 1 87 ? -42.699 -30.331 63.131 1.00 47.75 87 SER A CA 1
ATOM 589 C C . SER A 1 87 ? -42.448 -30.260 64.641 1.00 47.75 87 SER A C 1
ATOM 591 O O . SER A 1 87 ? -42.118 -31.268 65.267 1.00 47.75 87 SER A O 1
ATOM 593 N N . ALA A 1 88 ? -42.640 -29.075 65.216 1.00 48.03 88 ALA A N 1
ATOM 594 C CA . ALA A 1 88 ? -42.599 -28.842 66.654 1.00 48.03 88 ALA A CA 1
ATOM 595 C C . ALA A 1 88 ? -43.743 -29.585 67.385 1.00 48.03 88 ALA A C 1
ATOM 597 O O . ALA A 1 88 ? -44.864 -29.640 66.869 1.00 48.03 88 ALA A O 1
ATOM 598 N N . PRO A 1 89 ? -43.505 -30.137 68.590 1.00 51.47 89 PRO A N 1
ATOM 599 C CA . PRO A 1 89 ? -44.545 -30.778 69.385 1.00 51.47 89 PRO A CA 1
ATOM 600 C C . PRO A 1 89 ? -45.456 -29.747 70.069 1.00 51.47 89 PRO A C 1
ATOM 602 O O . PRO A 1 89 ? -45.006 -28.769 70.664 1.00 51.47 89 PRO A O 1
ATOM 605 N N . ALA A 1 90 ? -46.761 -30.004 69.989 1.00 49.28 90 ALA A N 1
ATOM 606 C CA . ALA A 1 90 ? -47.819 -29.209 70.599 1.00 49.28 90 ALA A CA 1
ATOM 607 C C . ALA A 1 90 ? -47.764 -29.248 72.143 1.00 49.28 90 ALA A C 1
ATOM 609 O O . ALA A 1 90 ? -47.656 -30.336 72.717 1.00 49.28 90 ALA A O 1
ATOM 610 N N . PRO A 1 91 ? -47.910 -28.107 72.845 1.00 54.75 91 PRO A N 1
ATOM 611 C CA . PRO A 1 91 ? -48.042 -28.101 74.296 1.00 54.75 91 PRO A CA 1
ATOM 612 C C . PRO A 1 91 ? -49.450 -28.545 74.723 1.00 54.75 91 PRO A C 1
ATOM 614 O O . PRO A 1 91 ? -50.469 -27.975 74.332 1.00 54.75 91 PRO A O 1
ATOM 617 N N . SER A 1 92 ? -49.502 -29.577 75.561 1.00 53.94 92 SER A N 1
ATOM 618 C CA . SER A 1 92 ? -50.709 -30.091 76.207 1.00 53.94 92 SER A CA 1
ATOM 619 C C . SER A 1 92 ? -51.244 -29.129 77.277 1.00 53.94 92 SER A C 1
ATOM 621 O O . SER A 1 92 ? -50.527 -28.732 78.194 1.00 53.94 92 SER A O 1
ATOM 623 N N . ALA A 1 93 ? -52.532 -28.795 77.167 1.00 47.62 93 ALA A N 1
ATOM 624 C CA . ALA A 1 93 ? -53.259 -27.884 78.047 1.00 47.62 93 ALA A CA 1
ATOM 625 C C . ALA A 1 93 ? -53.697 -28.538 79.379 1.00 47.62 93 ALA A C 1
ATOM 627 O O . ALA A 1 93 ? -54.287 -29.624 79.356 1.00 47.62 93 ALA A O 1
ATOM 628 N N . PRO A 1 94 ? -53.535 -27.865 80.535 1.00 52.78 94 PRO A N 1
ATOM 629 C CA . PRO A 1 94 ? -54.196 -28.258 81.774 1.00 52.78 94 PRO A CA 1
ATOM 630 C C . PRO A 1 94 ? -55.612 -27.659 81.876 1.00 52.78 94 PRO A C 1
ATOM 632 O O . PRO A 1 94 ? -55.827 -26.452 81.785 1.00 52.78 94 PRO A O 1
ATOM 635 N N . LYS A 1 95 ? -56.600 -28.536 82.095 1.00 56.94 95 LYS A N 1
ATOM 636 C CA . LYS A 1 95 ? -57.998 -28.205 82.419 1.00 56.94 95 LYS A CA 1
ATOM 637 C C . LYS A 1 95 ? -58.114 -27.780 83.889 1.00 56.94 95 LYS A C 1
ATOM 639 O O . LYS A 1 95 ? -57.872 -28.602 84.769 1.00 56.94 95 LYS A O 1
ATOM 644 N N . GLY A 1 96 ? -58.590 -26.559 84.161 1.00 47.56 96 GLY A N 1
ATOM 645 C CA . GLY A 1 96 ? -58.975 -26.169 85.524 1.00 47.56 96 GLY A CA 1
ATOM 646 C C . GLY A 1 96 ? -59.475 -24.732 85.738 1.00 47.56 96 GLY A C 1
ATOM 647 O O . GLY A 1 96 ? -58.710 -23.900 86.196 1.00 47.56 96 GLY A O 1
ATOM 648 N N . LYS A 1 97 ? -60.795 -24.529 85.562 1.00 56.03 97 LYS A N 1
ATOM 649 C CA . LYS A 1 97 ? -61.689 -23.546 86.238 1.00 56.03 97 LYS A CA 1
ATOM 650 C C . LYS A 1 97 ? -61.522 -22.026 85.961 1.00 56.03 97 LYS A C 1
ATOM 652 O O . LYS A 1 97 ? -60.473 -21.573 85.525 1.00 56.03 97 LYS A O 1
ATOM 657 N N . PRO A 1 98 ? -62.616 -21.241 86.118 1.00 59.78 98 PRO A N 1
ATOM 658 C CA . PRO A 1 98 ? -62.857 -20.035 85.332 1.00 59.78 98 PRO A CA 1
ATOM 659 C C . PRO A 1 98 ? -62.265 -18.794 86.005 1.00 59.78 98 PRO A C 1
ATOM 661 O O . PRO A 1 98 ? -62.706 -18.395 87.080 1.00 59.78 98 PRO A O 1
ATOM 664 N N . LEU A 1 99 ? -61.290 -18.162 85.350 1.00 46.38 99 LEU A N 1
ATOM 665 C CA . LEU A 1 99 ? -60.735 -16.878 85.775 1.00 46.38 99 LEU A CA 1
ATOM 666 C C . LEU A 1 99 ? -60.992 -15.812 84.689 1.00 46.38 99 LEU A C 1
ATOM 668 O O . LEU A 1 99 ? -60.232 -15.737 83.722 1.00 46.38 99 LEU A O 1
ATOM 672 N N . PRO A 1 100 ? -62.013 -14.944 84.835 1.00 54.50 100 PRO A N 1
ATOM 673 C CA . PRO A 1 100 ? -62.268 -13.829 83.911 1.00 54.50 100 PRO A CA 1
ATOM 674 C C . PRO A 1 100 ? -61.180 -12.734 83.930 1.00 54.50 100 PRO A C 1
ATOM 676 O O . PRO A 1 100 ? -61.286 -11.753 83.207 1.00 54.50 100 PRO A O 1
ATOM 679 N N . TRP A 1 101 ? -60.116 -12.905 84.721 1.00 49.59 101 TRP A N 1
ATOM 680 C CA . TRP A 1 101 ? -58.976 -11.986 84.812 1.00 49.59 101 TRP A CA 1
ATOM 681 C C . TRP A 1 101 ? -57.807 -12.326 83.873 1.00 49.59 101 TRP A C 1
ATOM 683 O O . TRP A 1 101 ? -56.993 -11.454 83.575 1.00 49.59 101 TRP A O 1
ATOM 693 N N . ILE A 1 102 ? -57.718 -13.563 83.368 1.00 55.81 102 ILE A N 1
ATOM 694 C CA . ILE A 1 102 ? -56.593 -13.972 82.505 1.00 55.81 102 ILE A CA 1
ATOM 695 C C . ILE A 1 102 ? -56.760 -13.416 81.082 1.00 55.81 102 ILE A C 1
ATOM 697 O O . ILE A 1 102 ? -55.771 -13.053 80.456 1.00 55.81 102 ILE A O 1
ATOM 701 N N . LEU A 1 103 ? -57.996 -13.257 80.591 1.00 56.56 103 LEU A N 1
ATOM 702 C CA . LEU A 1 103 ? -58.265 -12.684 79.263 1.00 56.56 103 LEU A CA 1
ATOM 703 C C . LEU A 1 103 ? -57.845 -11.208 79.158 1.00 56.56 103 LEU A C 1
ATOM 705 O O . LEU A 1 103 ? -57.288 -10.809 78.138 1.00 56.56 103 LEU A O 1
ATOM 709 N N . THR A 1 104 ? -58.028 -10.411 80.215 1.00 61.72 104 THR A N 1
ATOM 710 C CA . THR A 1 104 ? -57.612 -8.997 80.235 1.00 61.72 104 THR A CA 1
ATOM 711 C C . THR A 1 104 ? -56.093 -8.856 80.337 1.00 61.72 104 THR A C 1
ATOM 713 O O . THR A 1 104 ? -55.504 -8.016 79.659 1.00 61.72 104 THR A O 1
ATOM 716 N N . GLY A 1 105 ? -55.443 -9.716 81.131 1.00 63.59 105 GLY A N 1
ATOM 717 C CA . GLY A 1 105 ? -53.981 -9.778 81.206 1.00 63.59 105 GLY A CA 1
ATOM 718 C C . GLY A 1 105 ? -53.347 -10.220 79.884 1.00 63.59 105 GLY A C 1
ATOM 719 O O . GLY A 1 105 ? -52.375 -9.615 79.443 1.00 63.59 105 GLY A O 1
ATOM 720 N N . LEU A 1 106 ? -53.932 -11.212 79.204 1.00 68.06 106 LEU A N 1
ATOM 721 C CA . LEU A 1 106 ? -53.446 -11.691 77.908 1.00 68.06 106 LEU A CA 1
ATOM 722 C C . LEU A 1 106 ? -53.608 -10.632 76.808 1.00 68.06 106 LEU A C 1
ATOM 724 O O . LEU A 1 106 ? -52.709 -10.477 75.991 1.00 68.06 106 LEU A O 1
ATOM 728 N N . ALA A 1 107 ? -54.708 -9.871 76.806 1.00 72.56 107 ALA A N 1
ATOM 729 C CA . ALA A 1 107 ? -54.911 -8.776 75.856 1.00 72.56 107 ALA A CA 1
ATOM 730 C C . ALA A 1 107 ? -53.921 -7.619 76.079 1.00 72.56 107 ALA A C 1
ATOM 732 O O . ALA A 1 107 ? -53.393 -7.074 75.113 1.00 72.56 107 ALA A O 1
ATOM 733 N N . ALA A 1 108 ? -53.616 -7.276 77.335 1.00 73.94 108 ALA A N 1
ATOM 734 C CA . ALA A 1 108 ? -52.611 -6.262 77.651 1.00 73.94 108 ALA A CA 1
ATOM 735 C C . ALA A 1 108 ? -51.195 -6.720 77.264 1.00 73.94 108 ALA A C 1
ATOM 737 O O . ALA A 1 108 ? -50.449 -5.955 76.659 1.00 73.94 108 ALA A O 1
ATOM 738 N N . VAL A 1 109 ? -50.838 -7.979 77.537 1.00 76.56 109 VAL A N 1
ATOM 739 C CA . VAL A 1 109 ? -49.548 -8.545 77.109 1.00 76.56 109 VAL A CA 1
ATOM 740 C C . VAL A 1 109 ? -49.475 -8.642 75.584 1.00 76.56 109 VAL A C 1
ATOM 742 O O . VAL A 1 109 ? -48.454 -8.278 75.015 1.00 76.56 109 VAL A O 1
ATOM 745 N N . ALA A 1 110 ? -50.556 -9.034 74.903 1.00 78.62 110 ALA A N 1
ATOM 746 C CA . ALA A 1 110 ? -50.616 -9.043 73.443 1.00 78.62 110 ALA A CA 1
ATOM 747 C C . ALA A 1 110 ? -50.452 -7.632 72.859 1.00 78.62 110 ALA A C 1
ATOM 749 O O . ALA A 1 110 ? -49.688 -7.469 71.917 1.00 78.62 110 ALA A O 1
ATOM 750 N N . ALA A 1 111 ? -51.083 -6.608 73.441 1.00 77.94 111 ALA A N 1
ATOM 751 C CA . ALA A 1 111 ? -50.917 -5.221 73.008 1.00 77.94 111 ALA A CA 1
ATOM 752 C C . ALA A 1 111 ? -49.491 -4.697 73.248 1.00 77.94 111 ALA A C 1
ATOM 754 O O . ALA A 1 111 ? -48.953 -3.995 72.398 1.00 77.94 111 ALA A O 1
ATOM 755 N N . ILE A 1 112 ? -48.852 -5.069 74.364 1.00 77.00 112 ILE A N 1
ATOM 756 C CA . ILE A 1 112 ? -47.458 -4.701 74.654 1.00 77.00 112 ILE A CA 1
ATOM 757 C C . ILE A 1 112 ? -46.503 -5.408 73.688 1.00 77.00 112 ILE A C 1
ATOM 759 O O . ILE A 1 112 ? -45.622 -4.760 73.133 1.00 77.00 112 ILE A O 1
ATOM 763 N N . VAL A 1 113 ? -46.689 -6.705 73.431 1.00 78.62 113 VAL A N 1
ATOM 764 C CA . VAL A 1 113 ? -45.875 -7.449 72.457 1.00 78.62 113 VAL A CA 1
ATOM 765 C C . VAL A 1 113 ? -46.087 -6.898 71.048 1.00 78.62 113 VAL A C 1
ATOM 767 O O . VAL A 1 113 ? -45.114 -6.727 70.329 1.00 78.62 113 VAL A O 1
ATOM 770 N N . PHE A 1 114 ? -47.315 -6.539 70.667 1.00 79.31 114 PHE A N 1
ATOM 771 C CA . PHE A 1 114 ? -47.598 -5.923 69.368 1.00 79.31 114 PHE A CA 1
ATOM 772 C C . PHE A 1 114 ? -46.986 -4.520 69.253 1.00 79.31 114 PHE A C 1
ATOM 774 O O . PHE A 1 114 ? -46.451 -4.177 68.206 1.00 79.31 114 PHE A O 1
ATOM 781 N N . ALA A 1 115 ? -46.991 -3.730 70.332 1.00 73.31 115 ALA A N 1
ATOM 782 C CA . ALA A 1 115 ? -46.338 -2.423 70.370 1.00 73.31 115 ALA A CA 1
ATOM 783 C C . ALA A 1 115 ? -44.806 -2.537 70.294 1.00 73.31 115 ALA A C 1
ATOM 785 O O . ALA A 1 115 ? -44.184 -1.790 69.546 1.00 73.31 115 ALA A O 1
ATOM 786 N N . PHE A 1 116 ? -44.193 -3.488 71.007 1.00 71.12 116 PHE A N 1
ATOM 787 C CA . PHE A 1 116 ? -42.749 -3.737 70.923 1.00 71.12 116 PHE A CA 1
ATOM 788 C C . PHE A 1 116 ? -42.335 -4.340 69.577 1.00 71.12 116 PHE A C 1
ATOM 790 O O . PHE A 1 116 ? -41.289 -3.969 69.054 1.00 71.12 116 PHE A O 1
ATOM 797 N N . LEU A 1 117 ? -43.158 -5.212 68.988 1.00 75.44 117 LEU A N 1
ATOM 798 C CA . LEU A 1 117 ? -42.934 -5.737 67.642 1.00 75.44 117 LEU A CA 1
ATOM 799 C C . LEU A 1 117 ? -43.011 -4.604 66.608 1.00 75.44 117 LEU A C 1
ATOM 801 O O . LEU A 1 117 ? -42.122 -4.493 65.778 1.00 75.44 117 LEU A O 1
ATOM 805 N N . TRP A 1 118 ? -43.998 -3.709 66.717 1.00 73.1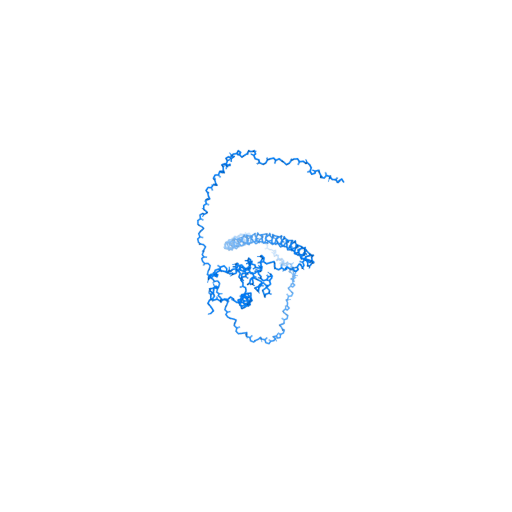9 118 TRP A N 1
ATOM 806 C CA . TRP A 1 118 ? -44.160 -2.570 65.806 1.00 73.19 118 TRP A CA 1
ATOM 807 C C . TRP A 1 118 ? -43.059 -1.506 65.953 1.00 73.19 118 TRP A C 1
ATOM 809 O O . TRP A 1 118 ? -42.664 -0.895 64.965 1.00 73.19 118 TRP A O 1
ATOM 819 N N . ILE A 1 119 ? -42.539 -1.298 67.169 1.00 69.00 119 ILE A N 1
ATOM 820 C CA . ILE A 1 119 ? -41.415 -0.381 67.439 1.00 69.00 119 ILE A CA 1
ATOM 821 C C . ILE A 1 119 ? -40.067 -0.987 67.005 1.00 69.00 119 ILE A C 1
ATOM 823 O O . ILE A 1 119 ? -39.156 -0.245 66.649 1.00 69.00 119 ILE A O 1
ATOM 827 N N . GLY A 1 120 ? -39.926 -2.317 67.014 1.00 61.06 120 GLY A N 1
ATOM 828 C CA . GLY A 1 120 ? -38.717 -3.005 66.553 1.00 61.06 120 GLY A CA 1
ATOM 829 C C . GLY A 1 120 ? -38.619 -3.113 65.029 1.00 61.06 120 GLY A C 1
ATOM 830 O O . GLY A 1 120 ? -37.554 -2.883 64.470 1.00 61.06 120 GLY A O 1
ATOM 831 N N . THR A 1 121 ? -39.728 -3.391 64.338 1.00 59.62 121 THR A N 1
ATOM 832 C CA . THR A 1 121 ? -39.717 -3.637 62.883 1.00 59.62 121 THR A CA 1
ATOM 833 C C . THR A 1 121 ? -39.649 -2.373 62.026 1.00 59.62 121 THR A C 1
ATOM 835 O O . THR A 1 121 ? -39.452 -2.476 60.818 1.00 59.62 121 THR A O 1
ATOM 838 N N . SER A 1 122 ? -39.830 -1.179 62.600 1.00 66.38 122 SER A N 1
ATOM 839 C CA . SER A 1 122 ? -39.759 0.067 61.825 1.00 66.38 122 SER A CA 1
ATOM 840 C C . SER A 1 122 ? -38.338 0.410 61.368 1.00 66.38 122 SER A C 1
ATOM 842 O O . SER A 1 122 ? -38.196 1.024 60.321 1.00 66.38 122 SER A O 1
ATOM 844 N N . GLY A 1 123 ? -37.299 -0.002 62.108 1.00 74.00 123 GLY A N 1
ATOM 84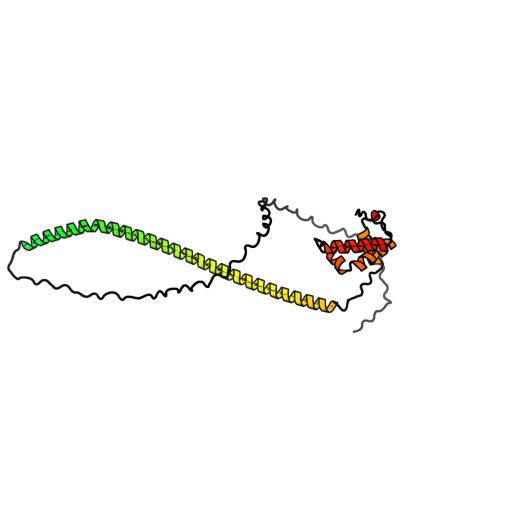5 C CA . GLY A 1 123 ? -35.903 0.229 61.705 1.00 74.00 123 GLY A CA 1
ATOM 846 C C . GLY A 1 123 ? -35.448 -0.696 60.573 1.00 74.00 123 GLY A C 1
ATOM 847 O O . GLY A 1 123 ? -34.869 -0.236 59.594 1.00 74.00 123 GLY A O 1
ATOM 848 N N . ASP A 1 124 ? -35.793 -1.984 60.663 1.00 82.25 124 ASP A N 1
ATOM 849 C CA . ASP A 1 124 ? -35.421 -2.979 59.647 1.00 82.25 124 ASP A CA 1
ATOM 850 C C . ASP A 1 124 ? -36.132 -2.740 58.303 1.00 82.25 124 ASP A C 1
ATOM 852 O O . ASP A 1 124 ? -35.601 -3.076 57.248 1.00 82.25 124 ASP A O 1
ATOM 856 N N . ALA A 1 125 ? -37.328 -2.135 58.317 1.00 80.69 125 ALA A N 1
ATOM 857 C CA . ALA A 1 125 ? -38.069 -1.804 57.100 1.00 80.69 125 ALA A CA 1
ATOM 858 C C . ALA A 1 125 ? -37.373 -0.722 56.255 1.00 80.69 125 ALA A C 1
ATOM 860 O O . ALA A 1 125 ? -37.397 -0.795 55.021 1.00 80.69 125 ALA A O 1
ATOM 861 N N . ASP A 1 126 ? -36.734 0.257 56.901 1.00 86.12 126 ASP A N 1
ATOM 862 C CA . ASP A 1 126 ? -35.979 1.304 56.209 1.00 86.12 126 ASP A CA 1
ATOM 863 C C . ASP A 1 126 ? -34.698 0.739 55.584 1.00 86.12 126 ASP A C 1
ATOM 865 O O . ASP A 1 126 ? -34.368 1.077 54.446 1.00 86.12 126 ASP A O 1
ATOM 869 N N . ASP A 1 127 ? -33.996 -0.159 56.279 1.00 89.94 127 ASP A N 1
ATOM 870 C CA . ASP A 1 127 ? -32.785 -0.790 55.744 1.00 89.94 127 ASP A CA 1
ATOM 871 C C . ASP A 1 127 ? -33.099 -1.782 54.615 1.00 89.94 127 ASP A C 1
ATOM 873 O O . ASP A 1 127 ? -32.426 -1.744 53.584 1.00 89.94 127 ASP A O 1
ATOM 877 N N . LEU A 1 128 ? -34.185 -2.561 54.716 1.00 91.06 128 LEU A N 1
ATOM 878 C CA . LEU A 1 128 ? -34.668 -3.378 53.592 1.00 91.06 128 LEU A CA 1
ATOM 879 C C . LEU A 1 128 ? -35.037 -2.521 52.376 1.00 91.06 128 LEU A C 1
ATOM 881 O O . LEU A 1 128 ? -34.817 -2.925 51.235 1.00 91.06 128 LEU A O 1
ATOM 885 N N . THR A 1 129 ? -35.624 -1.344 52.607 1.00 92.50 129 THR A N 1
ATOM 886 C CA . THR A 1 129 ? -35.986 -0.427 51.521 1.00 92.50 129 THR A CA 1
ATOM 887 C C . THR A 1 129 ? -34.736 0.104 50.825 1.00 92.50 129 THR A C 1
ATOM 889 O O . THR A 1 129 ? -34.685 0.066 49.596 1.00 92.50 129 THR A O 1
ATOM 892 N N . LYS A 1 130 ? -33.705 0.503 51.584 1.00 95.12 130 LYS A N 1
ATOM 893 C CA . LYS A 1 130 ? -32.412 0.927 51.020 1.00 95.12 130 LYS A CA 1
ATOM 894 C C . LYS A 1 130 ? -31.727 -0.191 50.241 1.00 95.12 130 LYS A C 1
ATOM 896 O O . LYS A 1 130 ? -31.267 0.056 49.133 1.00 95.12 130 LYS A O 1
ATOM 901 N N . GLU A 1 131 ? -31.683 -1.408 50.783 1.00 95.50 131 GLU A N 1
ATOM 902 C CA . GLU A 1 131 ? -31.061 -2.551 50.106 1.00 95.50 131 GLU A CA 1
ATOM 903 C C . GLU A 1 131 ? -31.806 -2.895 48.809 1.00 95.50 131 GLU A C 1
ATOM 905 O O . GLU A 1 131 ? -31.183 -3.152 47.779 1.00 95.50 131 GLU A O 1
ATOM 910 N N . ARG A 1 132 ? -33.144 -2.814 48.816 1.00 96.31 132 ARG A N 1
ATOM 911 C CA . ARG A 1 132 ? -33.962 -2.995 47.611 1.00 96.31 132 ARG A CA 1
ATOM 912 C C . ARG A 1 132 ? -33.702 -1.905 46.576 1.00 96.31 132 ARG A C 1
ATOM 914 O O . ARG A 1 132 ? -33.623 -2.223 45.391 1.00 96.31 132 ARG A O 1
ATOM 921 N N . ASP A 1 133 ? -33.584 -0.647 46.992 1.00 96.81 133 ASP A N 1
ATOM 922 C CA . ASP A 1 133 ? -33.279 0.466 46.086 1.00 96.81 133 ASP A CA 1
ATOM 923 C C . ASP A 1 133 ? -31.854 0.347 45.506 1.00 96.81 133 ASP A C 1
ATOM 925 O O . ASP A 1 133 ? -31.651 0.580 44.311 1.00 96.81 133 ASP A O 1
ATOM 929 N N . GLU A 1 134 ? -30.876 -0.102 46.299 1.00 97.00 134 GLU A N 1
ATOM 930 C CA . GLU A 1 134 ? -29.509 -0.371 45.835 1.00 97.00 134 GLU A CA 1
ATOM 931 C C . GLU A 1 134 ? -29.457 -1.559 44.862 1.00 97.00 134 GLU A C 1
ATOM 933 O O . GLU A 1 134 ? -28.815 -1.467 43.812 1.00 97.00 134 GLU A O 1
ATOM 938 N N . LEU A 1 135 ? -30.176 -2.651 45.151 1.00 96.75 135 LEU A N 1
ATOM 939 C CA . LEU A 1 135 ? -30.306 -3.779 44.224 1.00 96.75 135 LEU A CA 1
ATOM 940 C C . LEU A 1 135 ? -30.991 -3.368 42.921 1.00 96.75 135 LEU A C 1
ATOM 942 O O . LEU A 1 135 ? -30.549 -3.793 41.856 1.00 96.75 135 LEU A O 1
ATOM 946 N N . SER A 1 136 ? -32.047 -2.552 42.998 1.00 96.38 136 SER A N 1
ATOM 947 C CA . SER A 1 136 ? -32.735 -2.034 41.812 1.00 96.38 136 SER A CA 1
ATOM 948 C C . SER A 1 136 ? -31.774 -1.216 40.956 1.00 96.38 136 SER A C 1
ATOM 950 O O . SER A 1 136 ? -31.632 -1.487 39.771 1.00 96.38 136 SER A O 1
ATOM 952 N N . THR A 1 137 ? -31.027 -0.299 41.577 1.00 97.81 137 THR A N 1
ATOM 953 C CA . THR A 1 137 ? -30.035 0.533 40.880 1.00 97.81 137 THR A CA 1
ATOM 954 C C . THR A 1 137 ? -28.937 -0.319 40.235 1.00 97.81 137 THR A C 1
ATOM 956 O O . THR A 1 137 ? -28.525 -0.062 39.105 1.00 97.81 137 THR A O 1
ATOM 959 N N . ARG A 1 138 ? -28.470 -1.370 40.922 1.00 97.12 138 ARG A N 1
ATOM 960 C CA . ARG A 1 138 ? -27.498 -2.324 40.365 1.00 97.12 138 ARG A CA 1
ATOM 961 C C . ARG A 1 138 ? -28.065 -3.129 39.199 1.00 97.12 138 ARG A C 1
ATOM 963 O O . ARG A 1 138 ? -27.334 -3.368 38.241 1.00 97.12 138 ARG A O 1
ATOM 970 N N . LEU A 1 139 ? -29.325 -3.557 39.272 1.00 97.25 139 LEU A N 1
ATOM 971 C CA . LEU A 1 139 ? -29.996 -4.271 38.182 1.00 97.25 139 LEU A CA 1
ATOM 972 C C . LEU A 1 139 ? -30.159 -3.388 36.948 1.00 97.25 139 LEU A C 1
ATOM 974 O O . LEU A 1 139 ? -29.864 -3.852 35.847 1.00 97.25 139 LEU A O 1
ATOM 978 N N . ASP A 1 140 ? -30.562 -2.134 37.135 1.00 97.69 140 ASP A N 1
ATOM 979 C CA . ASP A 1 140 ? -30.692 -1.167 36.044 1.00 97.69 140 ASP A CA 1
ATOM 980 C C . ASP A 1 140 ? -29.319 -0.915 35.396 1.00 97.69 140 ASP A C 1
ATOM 982 O O . ASP A 1 140 ? -29.158 -1.116 34.195 1.00 97.69 140 ASP A O 1
ATOM 986 N N . SER A 1 141 ? -28.285 -0.652 36.205 1.00 97.38 141 SER A N 1
ATOM 987 C CA . SER A 1 141 ? -26.896 -0.496 35.741 1.00 97.38 141 SER A CA 1
ATOM 988 C C . SER A 1 141 ? -26.376 -1.725 34.985 1.00 97.38 141 SER A C 1
ATOM 990 O O . SER A 1 141 ? -25.759 -1.594 33.933 1.00 97.38 141 SER A O 1
ATOM 992 N N . THR A 1 142 ? -26.633 -2.933 35.495 1.00 97.25 142 THR A N 1
ATOM 993 C CA . THR A 1 142 ? -26.212 -4.183 34.835 1.00 97.25 142 THR A CA 1
ATOM 994 C C . THR A 1 142 ? -26.969 -4.398 33.524 1.00 97.25 142 THR A C 1
ATOM 996 O O . THR A 1 142 ? -26.411 -4.926 32.565 1.00 97.25 142 THR A O 1
ATOM 999 N N . THR A 1 143 ? -28.240 -3.996 33.468 1.00 97.75 143 THR A N 1
ATOM 1000 C CA . THR A 1 143 ? -29.061 -4.087 32.254 1.00 97.75 143 THR A CA 1
ATOM 1001 C C . THR A 1 143 ? -28.534 -3.139 31.179 1.00 97.75 143 THR A C 1
ATOM 1003 O O . THR A 1 143 ? -28.364 -3.566 30.037 1.00 97.75 143 THR A O 1
ATOM 1006 N N . ASP A 1 144 ? -28.192 -1.904 31.547 1.00 98.19 144 ASP A N 1
ATOM 1007 C CA . ASP A 1 144 ? -27.606 -0.915 30.636 1.00 98.19 144 ASP A CA 1
ATOM 1008 C C . ASP A 1 144 ? -26.233 -1.363 30.103 1.00 98.19 144 ASP A C 1
ATOM 1010 O O . ASP A 1 144 ? -25.951 -1.246 28.905 1.00 98.19 144 ASP A O 1
ATOM 1014 N N . GLU A 1 145 ? -25.391 -1.954 30.960 1.00 98.12 145 GLU A N 1
ATOM 1015 C CA . GLU A 1 145 ? -24.119 -2.561 30.544 1.00 98.12 145 GLU A CA 1
ATOM 1016 C C . GLU A 1 145 ? -24.332 -3.733 29.575 1.00 98.12 145 GLU A C 1
ATOM 1018 O O . GLU A 1 145 ? -23.592 -3.867 28.594 1.00 98.12 145 GLU A O 1
ATOM 1023 N N . LEU A 1 146 ? -25.357 -4.564 29.803 1.00 97.88 146 LEU A N 1
ATOM 1024 C CA . LEU A 1 146 ? -25.692 -5.678 28.913 1.00 97.88 146 LEU A CA 1
ATOM 1025 C C . LEU A 1 146 ? -26.141 -5.185 27.533 1.00 97.88 146 LEU A C 1
ATOM 1027 O O . LEU A 1 146 ? -25.716 -5.745 26.521 1.00 97.88 146 LEU A O 1
ATOM 1031 N N . VAL A 1 147 ? -26.983 -4.148 27.490 1.00 98.19 147 VAL A N 1
ATOM 1032 C CA . VAL A 1 147 ? -27.449 -3.529 26.239 1.00 98.19 147 VAL A CA 1
ATOM 1033 C C . VAL A 1 147 ? -26.266 -2.936 25.477 1.00 98.19 147 VAL A C 1
ATOM 1035 O O . VAL A 1 147 ? -26.077 -3.262 24.308 1.00 98.19 147 VAL A O 1
ATOM 1038 N N . THR A 1 148 ? -25.406 -2.176 26.157 1.00 98.00 148 THR A N 1
ATOM 1039 C CA . THR A 1 148 ? -24.207 -1.569 25.553 1.00 98.00 148 THR A CA 1
ATOM 1040 C C . THR A 1 148 ? -23.242 -2.630 25.017 1.00 98.00 148 THR A C 1
ATOM 1042 O O . THR A 1 148 ? -22.739 -2.530 23.897 1.00 98.00 148 THR A O 1
ATOM 1045 N N . THR A 1 149 ? -23.004 -3.692 25.793 1.00 97.62 149 THR A N 1
ATOM 1046 C CA . THR A 1 149 ? -22.141 -4.809 25.376 1.00 97.62 149 THR A CA 1
ATOM 1047 C C . THR A 1 149 ? -22.728 -5.524 24.164 1.00 97.62 149 THR A C 1
ATOM 1049 O O . THR A 1 149 ? -21.996 -5.887 23.244 1.00 97.62 149 THR A O 1
ATOM 1052 N N . LYS A 1 150 ? -24.052 -5.706 24.135 1.00 98.06 150 LYS A N 1
ATOM 1053 C CA . LYS A 1 150 ? -24.746 -6.318 23.006 1.00 98.06 150 LYS A CA 1
ATOM 1054 C C . LYS A 1 150 ? -24.631 -5.468 21.738 1.00 98.06 150 LYS A C 1
ATOM 1056 O O . LYS A 1 150 ? -24.309 -6.021 20.692 1.00 98.06 150 LYS A O 1
ATOM 1061 N N . GLU A 1 151 ? -24.835 -4.158 21.826 1.00 98.06 151 GLU A N 1
ATOM 1062 C CA . GLU A 1 151 ? -24.670 -3.241 20.688 1.00 98.06 151 GLU A CA 1
ATOM 1063 C C . GLU A 1 151 ? -23.225 -3.227 20.167 1.00 98.06 151 GLU A C 1
ATOM 1065 O O . GLU A 1 151 ? -22.998 -3.252 18.955 1.00 98.06 151 GLU A O 1
ATOM 1070 N N . SER A 1 152 ? -22.237 -3.259 21.068 1.00 97.75 152 SER A N 1
ATOM 1071 C CA . SER A 1 152 ? -20.820 -3.357 20.698 1.00 97.75 152 SER A CA 1
ATOM 1072 C C . SER A 1 152 ? -20.495 -4.684 20.003 1.00 97.75 152 SER A C 1
ATOM 1074 O O . SER A 1 152 ? -19.753 -4.692 19.017 1.00 97.75 152 SER A O 1
ATOM 1076 N N . LEU A 1 153 ? -21.079 -5.795 20.465 1.00 98.06 153 LEU A N 1
ATOM 1077 C CA . LEU A 1 153 ? -20.924 -7.105 19.834 1.00 98.06 153 LEU A CA 1
ATOM 1078 C C . LEU A 1 153 ? -21.567 -7.138 18.442 1.00 98.06 153 LEU A C 1
ATOM 1080 O O . LEU A 1 153 ? -20.944 -7.623 17.500 1.00 98.06 153 LEU A O 1
ATOM 1084 N N . ASP A 1 154 ? -22.780 -6.598 18.308 1.00 97.81 154 ASP A N 1
ATOM 1085 C CA . ASP A 1 154 ? -23.497 -6.533 17.032 1.00 97.81 154 ASP A CA 1
ATOM 1086 C C . ASP A 1 154 ? -22.732 -5.641 16.026 1.00 97.81 154 ASP A C 1
ATOM 1088 O O . ASP A 1 154 ? -22.584 -6.019 14.864 1.00 97.81 154 ASP A O 1
ATOM 1092 N N . THR A 1 155 ? -22.143 -4.527 16.484 1.00 97.94 155 THR A N 1
ATOM 1093 C CA . THR A 1 155 ? -21.270 -3.656 15.665 1.00 97.94 155 THR A CA 1
ATOM 1094 C C . THR A 1 155 ? -20.005 -4.388 15.219 1.00 97.94 155 THR A C 1
ATOM 1096 O O . THR A 1 155 ? -19.728 -4.474 14.028 1.00 97.94 155 THR A O 1
ATOM 1099 N N . THR A 1 156 ? -19.282 -5.005 16.159 1.00 97.25 156 THR A N 1
ATOM 1100 C CA . THR A 1 156 ? -18.040 -5.743 15.862 1.00 97.25 156 THR A CA 1
ATOM 1101 C C . THR A 1 156 ? -18.296 -6.915 14.910 1.00 97.25 156 THR A C 1
ATOM 1103 O O . THR A 1 156 ? -17.464 -7.236 14.063 1.00 97.25 156 THR A O 1
ATOM 1106 N N . SER A 1 157 ? -19.454 -7.571 15.034 1.00 97.31 157 SER A N 1
ATOM 1107 C CA . SER A 1 157 ? -19.867 -8.629 14.112 1.00 97.31 157 SER A CA 1
ATOM 1108 C C . SER A 1 157 ? -20.155 -8.097 12.706 1.00 97.31 157 SER A C 1
ATOM 1110 O O . SER A 1 157 ? -19.908 -8.825 11.745 1.00 97.31 157 SER A O 1
ATOM 1112 N N . GLY A 1 158 ? -20.685 -6.876 12.584 1.00 98.31 158 GLY A N 1
ATOM 1113 C CA . GLY A 1 158 ? -20.859 -6.185 11.305 1.00 98.31 158 GLY A CA 1
ATOM 1114 C C . GLY A 1 158 ? -19.515 -5.872 10.656 1.00 98.31 158 GLY A C 1
ATOM 1115 O O . GLY A 1 158 ? -19.255 -6.339 9.550 1.00 98.31 158 GLY A O 1
ATOM 1116 N N . ASP A 1 159 ? -18.620 -5.216 11.398 1.00 97.75 159 ASP A N 1
ATOM 1117 C CA . ASP A 1 159 ? -17.273 -4.867 10.927 1.00 97.75 159 ASP A CA 1
ATOM 1118 C C . ASP A 1 159 ? -16.486 -6.107 10.465 1.00 97.75 159 ASP A C 1
ATOM 1120 O O . ASP A 1 159 ? -15.774 -6.079 9.460 1.00 97.75 159 ASP A O 1
ATOM 1124 N N . LEU A 1 160 ? -16.631 -7.233 11.177 1.00 97.38 160 LEU A N 1
ATOM 1125 C CA . LEU A 1 160 ? -16.000 -8.495 10.795 1.00 97.38 160 LEU A CA 1
ATOM 1126 C C . LEU A 1 160 ? -16.555 -9.050 9.474 1.00 97.38 160 LEU A C 1
ATOM 1128 O O . LEU A 1 160 ? -15.789 -9.598 8.680 1.00 97.38 160 LEU A O 1
ATOM 1132 N N . ALA A 1 161 ? -17.866 -8.947 9.246 1.00 97.94 161 ALA A N 1
ATOM 1133 C CA . ALA A 1 161 ? -18.489 -9.397 8.004 1.00 97.94 161 ALA A CA 1
ATOM 1134 C C . ALA A 1 161 ? -18.062 -8.523 6.815 1.00 97.94 161 ALA A C 1
ATOM 1136 O O . ALA A 1 161 ? -17.735 -9.061 5.755 1.00 97.94 161 ALA A O 1
ATOM 1137 N N . ASP A 1 162 ? -17.986 -7.206 7.013 1.00 97.56 162 ASP A N 1
ATOM 1138 C CA . ASP A 1 162 ? -17.523 -6.258 5.996 1.00 97.56 162 ASP A CA 1
ATOM 1139 C C . ASP A 1 162 ? -16.053 -6.513 5.634 1.00 97.56 162 ASP A C 1
ATOM 1141 O O . ASP A 1 162 ? -15.723 -6.691 4.459 1.00 97.56 162 ASP A O 1
ATOM 1145 N N . ALA A 1 163 ? -15.180 -6.674 6.635 1.00 97.31 163 ALA A N 1
ATOM 1146 C CA . ALA A 1 163 ? -13.772 -7.009 6.416 1.00 97.31 163 ALA A CA 1
ATOM 1147 C C . ALA A 1 163 ? -13.588 -8.351 5.679 1.00 97.31 163 ALA A C 1
ATOM 1149 O O . ALA A 1 163 ? -12.701 -8.490 4.835 1.00 97.31 163 ALA A O 1
ATOM 1150 N N . GLN A 1 164 ? -14.428 -9.355 5.961 1.00 97.00 164 GLN A N 1
ATOM 1151 C CA . GLN A 1 164 ? -14.424 -10.613 5.203 1.00 97.00 164 GLN A CA 1
ATOM 1152 C C . GLN A 1 164 ? -14.839 -10.408 3.738 1.00 97.00 164 GLN A C 1
ATOM 1154 O O . GLN A 1 164 ? -14.270 -11.057 2.856 1.00 97.00 164 GLN A O 1
ATOM 1159 N N . GLY A 1 165 ? -15.787 -9.505 3.475 1.00 98.12 165 GLY A N 1
ATOM 1160 C CA . GLY A 1 165 ? -16.180 -9.100 2.125 1.00 98.12 165 GLY A CA 1
ATOM 1161 C C . GLY A 1 165 ? -15.030 -8.453 1.351 1.00 98.12 165 GLY A C 1
ATOM 1162 O O . GLY A 1 165 ? -14.726 -8.886 0.239 1.00 98.12 165 GLY A O 1
ATOM 1163 N N . GLU A 1 166 ? -14.334 -7.493 1.964 1.00 98.00 166 GLU A N 1
ATOM 1164 C CA . GLU A 1 166 ? -13.174 -6.821 1.357 1.00 98.00 166 GLU A CA 1
ATOM 1165 C C . GLU A 1 166 ? -12.032 -7.801 1.045 1.00 98.00 166 GLU A C 1
ATOM 1167 O O . GLU A 1 166 ? -11.444 -7.756 -0.038 1.00 98.00 166 GLU A O 1
ATOM 1172 N N . ILE A 1 167 ? -11.737 -8.738 1.956 1.00 97.38 167 ILE A N 1
ATOM 1173 C CA . ILE A 1 167 ? -10.720 -9.778 1.727 1.00 97.38 167 ILE A CA 1
ATOM 1174 C C . ILE A 1 167 ? -11.094 -10.656 0.527 1.00 97.38 167 ILE A C 1
ATOM 1176 O O . ILE A 1 167 ? -10.223 -10.990 -0.281 1.00 97.38 167 ILE A O 1
ATOM 1180 N N . ALA A 1 168 ? -12.366 -11.040 0.395 1.00 98.00 168 ALA A N 1
ATOM 1181 C CA . ALA A 1 168 ? -12.829 -11.844 -0.732 1.00 98.00 168 ALA A CA 1
ATOM 1182 C C . ALA A 1 168 ? -12.699 -11.083 -2.063 1.00 98.00 168 ALA A C 1
ATOM 1184 O O . ALA A 1 168 ? -12.245 -11.663 -3.053 1.00 98.00 168 ALA A O 1
ATOM 1185 N N . GLU A 1 169 ? -13.026 -9.789 -2.079 1.00 98.19 169 GLU A N 1
ATOM 1186 C CA . GLU A 1 169 ? -12.872 -8.929 -3.256 1.00 98.19 169 GLU A CA 1
ATOM 1187 C C . GLU A 1 169 ? -11.401 -8.777 -3.663 1.00 98.19 169 GLU A C 1
ATOM 1189 O O . GLU A 1 169 ? -11.047 -9.036 -4.815 1.00 98.19 169 GLU A O 1
ATOM 1194 N N . LEU A 1 170 ? -10.525 -8.435 -2.714 1.00 97.62 170 LEU A N 1
ATOM 1195 C CA . LEU A 1 170 ? -9.083 -8.314 -2.946 1.00 97.62 170 LEU A CA 1
ATOM 1196 C C . LEU A 1 170 ? -8.475 -9.631 -3.441 1.00 97.62 170 LEU A C 1
ATOM 1198 O O . LEU A 1 170 ? -7.646 -9.631 -4.350 1.00 97.62 170 LEU A O 1
ATOM 1202 N N . THR A 1 171 ? -8.914 -10.761 -2.885 1.00 97.25 171 THR A N 1
ATOM 1203 C CA . THR A 1 171 ? -8.485 -12.091 -3.343 1.00 97.25 171 THR A CA 1
ATOM 1204 C C . THR A 1 171 ? -8.902 -12.341 -4.796 1.00 97.25 171 THR A C 1
ATOM 1206 O O . THR A 1 171 ? -8.113 -12.885 -5.568 1.00 97.25 171 THR A O 1
ATOM 1209 N N . GLY A 1 172 ? -10.104 -11.906 -5.191 1.00 98.12 172 GLY A N 1
ATOM 1210 C CA . GLY A 1 172 ? -10.560 -11.945 -6.582 1.00 98.12 172 GLY A CA 1
ATOM 1211 C C . GLY A 1 172 ? -9.684 -11.101 -7.510 1.00 98.12 172 GLY A C 1
ATOM 1212 O O . GLY A 1 172 ? -9.188 -11.611 -8.512 1.00 98.12 172 GLY A O 1
ATOM 1213 N N . GLN A 1 173 ? -9.401 -9.851 -7.127 1.00 97.69 173 GLN A N 1
ATOM 1214 C CA . GLN A 1 173 ? -8.540 -8.951 -7.907 1.00 97.69 173 GLN A CA 1
ATOM 1215 C C . GLN A 1 173 ? -7.123 -9.514 -8.089 1.00 97.69 173 GLN A C 1
ATOM 1217 O O . GLN A 1 173 ? -6.564 -9.448 -9.182 1.00 97.69 173 GLN A O 1
ATOM 1222 N N . VAL A 1 174 ? -6.537 -10.108 -7.043 1.00 96.81 174 VAL A N 1
ATOM 1223 C CA . VAL A 1 174 ? -5.227 -10.777 -7.139 1.00 96.81 174 VAL A CA 1
ATOM 1224 C C . VAL A 1 174 ? -5.277 -11.957 -8.113 1.00 96.81 174 VAL A C 1
ATOM 1226 O O . VAL A 1 174 ? -4.333 -12.146 -8.885 1.00 96.81 174 VAL A O 1
ATOM 1229 N N . GLY A 1 175 ? -6.371 -12.722 -8.120 1.00 97.88 175 GLY A N 1
ATOM 1230 C CA . GLY A 1 175 ? -6.603 -13.784 -9.100 1.00 97.88 175 GLY A CA 1
ATOM 1231 C C . GLY A 1 175 ? -6.601 -13.255 -10.536 1.00 97.88 175 GLY A C 1
ATOM 1232 O O . GLY A 1 175 ? -5.847 -13.753 -11.372 1.00 97.88 175 GLY A O 1
ATOM 1233 N N . ASP A 1 176 ? -7.365 -12.196 -10.799 1.00 97.62 176 ASP A N 1
ATOM 1234 C CA . ASP A 1 176 ? -7.459 -11.574 -12.126 1.00 97.62 176 ASP A CA 1
ATOM 1235 C C . ASP A 1 176 ? -6.122 -10.981 -12.596 1.00 97.62 176 ASP A C 1
ATOM 1237 O O . ASP A 1 176 ? -5.760 -11.087 -13.771 1.00 97.62 176 ASP A O 1
ATOM 1241 N N . LEU A 1 177 ? -5.357 -10.357 -11.694 1.00 96.94 177 LEU A N 1
ATOM 1242 C CA . LEU A 1 177 ? -4.018 -9.845 -12.007 1.00 96.94 177 LEU A CA 1
ATOM 1243 C C . LEU A 1 177 ? -3.032 -10.977 -12.303 1.00 96.94 177 LEU A C 1
ATOM 1245 O O . LEU A 1 177 ? -2.213 -10.847 -13.209 1.00 96.94 177 LEU A O 1
ATOM 1249 N N . THR A 1 178 ? -3.116 -12.085 -11.567 1.00 96.31 178 THR A N 1
ATOM 1250 C CA . THR A 1 178 ? -2.256 -13.255 -11.794 1.00 96.31 178 THR A CA 1
ATOM 1251 C C . THR A 1 178 ? -2.476 -13.817 -13.196 1.00 96.31 178 THR A C 1
ATOM 1253 O O . THR A 1 178 ? -1.510 -14.009 -13.930 1.00 96.31 178 THR A O 1
ATOM 1256 N N . VAL A 1 179 ? -3.737 -13.973 -13.615 1.00 97.94 179 VAL A N 1
ATOM 1257 C CA . VAL A 1 179 ? -4.079 -14.421 -14.976 1.00 97.94 179 VAL A CA 1
ATOM 1258 C C . VAL A 1 179 ? -3.554 -13.448 -16.038 1.00 97.94 179 VAL A C 1
ATOM 1260 O O . VAL A 1 179 ? -3.016 -13.882 -17.052 1.00 97.94 179 VAL A O 1
ATOM 1263 N N . GLN A 1 180 ? -3.658 -12.134 -15.810 1.00 96.62 180 GLN A N 1
ATOM 1264 C CA . GLN A 1 180 ? -3.112 -11.134 -16.739 1.00 96.62 180 GLN A CA 1
ATOM 1265 C C . GLN A 1 180 ? -1.587 -11.216 -16.867 1.00 96.62 180 GLN A C 1
ATOM 1267 O O . GLN A 1 180 ? -1.056 -11.057 -17.965 1.00 96.62 180 GLN A O 1
ATOM 1272 N N . VAL A 1 181 ? -0.872 -11.462 -15.767 1.00 95.31 181 VAL A N 1
ATOM 1273 C CA . VAL A 1 181 ? 0.587 -11.637 -15.796 1.00 95.31 181 VAL A CA 1
ATOM 1274 C C . VAL A 1 181 ? 0.968 -12.907 -16.555 1.00 95.31 181 VAL A C 1
ATOM 1276 O O . VAL A 1 181 ? 1.876 -12.852 -17.380 1.00 95.31 181 VAL A O 1
ATOM 1279 N N . GLU A 1 182 ? 0.269 -14.021 -16.328 1.00 96.44 182 GLU A N 1
ATOM 1280 C CA . GLU A 1 182 ? 0.497 -15.273 -17.066 1.00 96.44 182 GLU A CA 1
ATOM 1281 C C . GLU A 1 182 ? 0.224 -15.112 -18.572 1.00 96.44 182 GLU A C 1
ATOM 1283 O O . GLU A 1 182 ? 0.996 -15.603 -19.402 1.00 96.44 182 GLU A O 1
ATOM 1288 N N . ASP A 1 183 ? -0.827 -14.375 -18.941 1.00 96.56 183 ASP A N 1
ATOM 1289 C CA . ASP A 1 183 ? -1.138 -14.066 -20.339 1.00 96.56 183 ASP A CA 1
ATOM 1290 C C . ASP A 1 183 ? -0.051 -13.190 -20.983 1.00 96.56 183 ASP A C 1
ATOM 1292 O O . ASP A 1 183 ? 0.471 -13.530 -22.045 1.00 96.56 183 ASP A O 1
ATOM 1296 N N . LEU A 1 184 ? 0.374 -12.113 -20.314 1.00 93.88 184 LEU A N 1
ATOM 1297 C CA . LEU A 1 184 ? 1.467 -11.255 -20.787 1.00 93.88 184 LEU A CA 1
ATOM 1298 C C . LEU A 1 184 ? 2.793 -12.012 -20.899 1.00 93.88 184 LEU A C 1
ATOM 1300 O O . LEU A 1 184 ? 3.551 -11.786 -21.842 1.00 93.88 184 LEU A O 1
ATOM 1304 N N . GLN A 1 185 ? 3.077 -12.917 -19.963 1.00 93.00 185 GLN A N 1
ATOM 1305 C CA . GLN A 1 185 ? 4.268 -13.757 -20.007 1.00 93.00 185 GLN A CA 1
ATOM 1306 C C . GLN A 1 185 ? 4.225 -14.710 -21.207 1.00 93.00 185 GLN A C 1
ATOM 1308 O O . GLN A 1 185 ? 5.213 -14.813 -21.933 1.00 93.00 185 GLN A O 1
ATOM 1313 N N . THR A 1 186 ? 3.069 -15.323 -21.474 1.00 93.62 1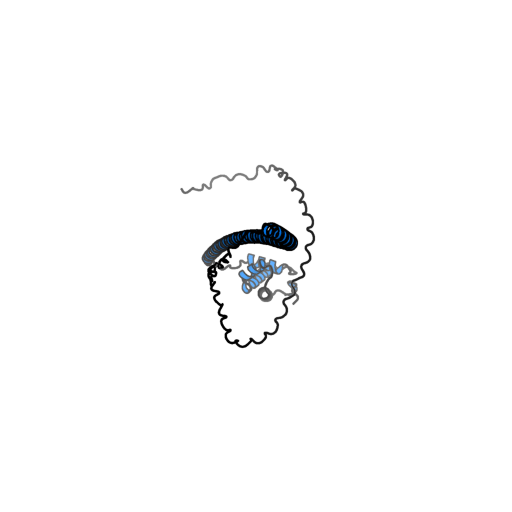86 THR A N 1
ATOM 1314 C CA . THR A 1 186 ? 2.854 -16.167 -22.661 1.00 93.62 186 THR A CA 1
ATOM 1315 C C . THR A 1 186 ? 3.004 -15.357 -23.950 1.00 93.62 186 THR A C 1
ATOM 1317 O O . THR A 1 186 ? 3.639 -15.811 -24.900 1.00 93.62 186 THR A O 1
ATOM 1320 N N . GLN A 1 187 ? 2.479 -14.127 -23.988 1.00 89.81 187 GLN A N 1
ATOM 1321 C CA . GLN A 1 187 ? 2.676 -13.221 -25.121 1.00 89.81 187 GLN A CA 1
ATOM 1322 C C . GLN A 1 187 ? 4.162 -12.889 -25.323 1.00 89.81 187 GLN A C 1
ATOM 1324 O O . GLN A 1 187 ? 4.631 -12.889 -26.460 1.00 89.81 187 GLN A O 1
ATOM 1329 N N . LEU A 1 188 ? 4.924 -12.673 -24.246 1.00 86.00 188 LEU A N 1
ATOM 1330 C CA . LEU A 1 188 ? 6.369 -12.430 -24.313 1.00 86.00 188 LEU A CA 1
ATOM 1331 C C . LEU A 1 188 ? 7.151 -13.650 -24.825 1.00 86.00 188 LEU A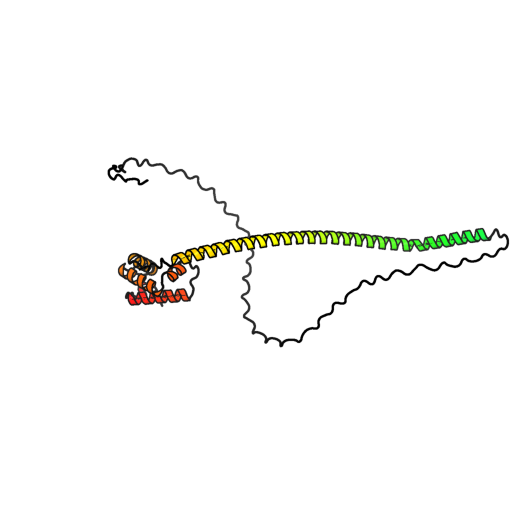 C 1
ATOM 1333 O O . LEU A 1 188 ? 8.096 -13.474 -25.591 1.00 86.00 188 LEU A O 1
ATOM 1337 N N . GLU A 1 189 ? 6.752 -14.870 -24.452 1.00 86.00 189 GLU A N 1
ATOM 1338 C CA . GLU A 1 189 ? 7.354 -16.122 -24.941 1.00 86.00 189 GLU A CA 1
ATOM 1339 C C . GLU A 1 189 ? 7.106 -16.388 -26.433 1.00 86.00 189 GLU A C 1
ATOM 1341 O O . GLU A 1 189 ? 7.820 -17.194 -27.029 1.00 86.00 189 GLU A O 1
ATOM 1346 N N . VAL A 1 190 ? 6.144 -15.706 -27.062 1.00 83.25 190 VAL A N 1
ATOM 1347 C CA . VAL A 1 190 ? 5.911 -15.768 -28.518 1.00 83.25 190 VAL A CA 1
ATOM 1348 C C . VAL A 1 190 ? 6.766 -14.745 -29.285 1.00 83.25 190 VAL A C 1
ATOM 1350 O O . VAL A 1 190 ? 7.033 -14.925 -30.473 1.00 83.25 190 VAL A O 1
ATOM 1353 N N . VAL A 1 191 ? 7.302 -13.722 -28.612 1.00 80.44 191 VAL A N 1
ATOM 1354 C CA . VAL A 1 191 ? 8.190 -12.706 -29.212 1.00 80.44 191 VAL A CA 1
ATOM 1355 C C . VAL A 1 191 ? 9.675 -13.119 -29.416 1.00 80.44 191 VAL A C 1
ATOM 1357 O O . VAL A 1 191 ? 10.347 -12.429 -30.183 1.00 80.44 191 VAL A O 1
ATOM 1360 N N . PRO A 1 192 ? 10.258 -14.209 -28.862 1.00 60.03 192 PRO A N 1
ATOM 1361 C CA . PRO A 1 192 ? 11.695 -14.468 -28.971 1.00 60.03 192 PRO A CA 1
ATOM 1362 C C . PRO A 1 192 ? 12.142 -14.910 -30.371 1.00 60.03 192 PRO A C 1
ATOM 1364 O O . PRO A 1 192 ? 13.338 -14.895 -30.643 1.00 60.03 192 PRO A O 1
ATOM 1367 N N . ASP A 1 193 ? 11.219 -15.233 -31.283 1.00 55.16 193 ASP A N 1
ATOM 1368 C CA . ASP A 1 193 ? 11.557 -15.483 -32.695 1.00 55.16 193 ASP A CA 1
ATOM 1369 C C . ASP A 1 193 ? 11.726 -14.174 -33.501 1.00 55.16 193 ASP A C 1
ATOM 1371 O O . ASP A 1 193 ? 12.205 -14.174 -34.632 1.00 55.16 193 ASP A O 1
ATOM 1375 N N . LEU A 1 194 ? 11.400 -13.029 -32.884 1.00 54.84 194 LEU A N 1
ATOM 1376 C CA . LEU A 1 194 ? 11.856 -11.697 -33.283 1.00 54.84 194 LEU A CA 1
ATOM 1377 C C . LEU A 1 194 ? 13.022 -11.229 -32.403 1.00 54.84 194 LEU A C 1
ATOM 1379 O O . LEU A 1 194 ? 13.172 -10.030 -32.157 1.00 54.84 194 LEU A O 1
ATOM 1383 N N . ALA A 1 195 ? 13.927 -12.135 -32.019 1.00 55.56 195 ALA A N 1
ATOM 1384 C CA . ALA A 1 195 ? 15.342 -11.788 -31.891 1.00 55.56 195 ALA A CA 1
ATOM 1385 C C . ALA A 1 195 ? 15.880 -11.365 -33.275 1.00 55.56 195 ALA A C 1
ATOM 1387 O O . ALA A 1 195 ? 16.775 -11.976 -33.849 1.00 55.56 195 ALA A O 1
ATOM 1388 N N . VAL A 1 196 ? 15.273 -10.314 -33.830 1.00 57.94 196 VAL A N 1
ATOM 1389 C CA . VAL A 1 196 ? 15.855 -9.425 -34.807 1.00 57.94 196 VAL A CA 1
ATOM 1390 C C . VAL A 1 196 ? 17.188 -9.074 -34.177 1.00 57.94 196 VAL A C 1
ATOM 1392 O O . VAL A 1 196 ? 17.225 -8.450 -33.114 1.00 57.94 196 VAL A O 1
ATOM 1395 N N . GLU A 1 197 ? 18.278 -9.549 -34.771 1.00 57.41 197 GLU A N 1
ATOM 1396 C CA . GLU A 1 197 ? 19.546 -8.850 -34.667 1.00 57.41 197 GLU A CA 1
ATOM 1397 C C . GLU A 1 197 ? 19.204 -7.401 -34.997 1.00 57.41 197 GLU A C 1
ATOM 1399 O O . GLU A 1 197 ? 18.984 -7.052 -36.156 1.00 57.41 197 GLU A O 1
ATOM 1404 N N . VAL A 1 198 ? 18.988 -6.578 -33.967 1.00 64.50 198 VAL A N 1
ATOM 1405 C CA . VAL A 1 198 ? 18.781 -5.150 -34.148 1.00 64.50 198 VAL A CA 1
ATOM 1406 C C . VAL A 1 198 ? 20.163 -4.635 -34.493 1.00 64.50 198 VAL A C 1
ATOM 1408 O O . VAL A 1 198 ? 20.899 -4.149 -33.636 1.00 64.50 198 VAL A O 1
ATOM 1411 N N . GLU A 1 199 ? 20.551 -4.850 -35.749 1.00 73.12 199 GLU A N 1
ATOM 1412 C CA . GLU A 1 199 ? 21.660 -4.156 -36.359 1.00 73.12 199 GLU A CA 1
ATOM 1413 C C . GLU A 1 199 ? 21.310 -2.681 -36.237 1.00 73.12 199 GLU A C 1
ATOM 1415 O O . GLU A 1 199 ? 20.341 -2.192 -36.826 1.00 73.12 199 GLU A O 1
ATOM 1420 N N . LEU A 1 200 ? 22.046 -1.994 -35.366 1.00 80.81 200 LEU A N 1
ATOM 1421 C CA . LEU A 1 200 ? 21.867 -0.575 -35.163 1.00 80.81 200 LEU A CA 1
ATOM 1422 C C . LEU A 1 200 ? 22.168 0.103 -36.495 1.00 80.81 200 LEU A C 1
ATOM 1424 O O . LEU A 1 200 ? 23.317 0.131 -36.941 1.00 80.81 200 LEU A O 1
ATOM 1428 N N . THR A 1 201 ? 21.126 0.607 -37.148 1.00 88.62 201 THR A N 1
ATOM 1429 C CA . THR A 1 201 ? 21.290 1.325 -38.412 1.00 88.62 201 THR A CA 1
ATOM 1430 C C . THR A 1 201 ? 22.197 2.534 -38.188 1.00 88.62 201 THR A C 1
ATOM 1432 O O . THR A 1 201 ? 22.212 3.119 -37.101 1.00 88.62 201 THR A O 1
ATOM 1435 N N . ASP A 1 202 ? 22.953 2.933 -39.212 1.00 90.50 202 ASP A N 1
ATOM 1436 C CA . ASP A 1 202 ? 23.871 4.077 -39.116 1.00 90.50 202 ASP A CA 1
ATOM 1437 C C . ASP A 1 202 ? 23.145 5.352 -38.640 1.00 90.50 202 ASP A C 1
ATOM 1439 O O . ASP A 1 202 ? 23.690 6.138 -37.865 1.00 90.50 202 ASP A O 1
ATOM 1443 N N . GLU A 1 203 ? 21.878 5.518 -39.028 1.00 90.75 203 GLU A N 1
ATOM 1444 C CA . GLU A 1 203 ? 20.997 6.612 -38.602 1.00 90.75 203 GLU A CA 1
ATOM 1445 C C . GLU A 1 203 ? 20.689 6.563 -37.095 1.00 90.75 203 GLU A C 1
ATOM 1447 O O . GLU A 1 203 ? 20.810 7.574 -36.402 1.00 90.75 203 GLU A O 1
ATOM 1452 N N . GLN A 1 204 ? 20.356 5.385 -36.555 1.00 89.81 204 GLN A N 1
ATOM 1453 C CA . GLN A 1 204 ? 20.126 5.197 -35.116 1.00 89.81 204 GLN A CA 1
ATOM 1454 C C . GLN A 1 204 ? 21.403 5.400 -34.301 1.00 89.81 204 GLN A C 1
ATOM 1456 O O . GLN A 1 204 ? 21.360 6.022 -33.238 1.00 89.81 204 GLN A O 1
ATOM 1461 N N . ALA A 1 205 ? 22.539 4.912 -34.804 1.00 90.94 205 ALA A N 1
ATOM 1462 C CA . ALA A 1 205 ? 23.838 5.127 -34.179 1.00 90.94 205 ALA A CA 1
ATOM 1463 C C . ALA A 1 205 ? 24.181 6.623 -34.128 1.00 90.94 205 ALA A C 1
ATOM 1465 O O . ALA A 1 205 ? 24.619 7.119 -33.091 1.00 90.94 205 ALA A O 1
ATOM 1466 N N . THR A 1 206 ? 23.917 7.353 -35.216 1.00 94.75 206 THR A N 1
ATOM 1467 C CA . THR A 1 206 ? 24.132 8.805 -35.291 1.00 94.75 206 THR A CA 1
ATOM 1468 C C . THR A 1 206 ? 23.266 9.522 -34.268 1.00 94.75 206 THR A C 1
ATOM 1470 O O . THR A 1 206 ? 23.785 10.279 -33.451 1.00 94.75 206 THR A O 1
ATOM 1473 N N . HIS A 1 207 ? 21.967 9.221 -34.231 1.00 92.00 207 HIS A N 1
ATOM 1474 C CA . HIS A 1 207 ? 21.049 9.907 -33.330 1.00 92.00 207 HIS A CA 1
ATOM 1475 C C . HIS A 1 207 ? 21.341 9.614 -31.849 1.00 92.00 207 HIS A C 1
ATOM 1477 O O . HIS A 1 207 ? 21.290 10.514 -31.009 1.00 92.00 207 HIS A O 1
ATOM 1483 N N . LEU A 1 208 ? 21.721 8.374 -31.521 1.00 90.12 208 LEU A N 1
ATOM 1484 C CA . LEU A 1 208 ? 22.174 8.017 -30.176 1.00 90.12 208 LEU A CA 1
ATOM 1485 C C . LEU A 1 208 ? 23.456 8.775 -29.801 1.00 90.12 208 LEU A C 1
ATOM 1487 O O . LEU A 1 208 ? 23.568 9.294 -28.687 1.00 90.12 208 LEU A O 1
ATOM 1491 N N . GLY A 1 209 ? 24.403 8.876 -30.734 1.00 90.50 209 GLY A N 1
ATOM 1492 C CA . GLY A 1 209 ? 25.638 9.630 -30.553 1.00 90.50 209 GLY A CA 1
ATOM 1493 C C . GLY A 1 209 ? 25.411 11.127 -30.362 1.00 90.50 209 GLY A C 1
ATOM 1494 O O . GLY A 1 209 ? 26.036 11.724 -29.490 1.00 90.50 209 GLY A O 1
ATOM 1495 N N . GLU A 1 210 ? 24.486 11.728 -31.108 1.00 92.44 210 GLU A N 1
ATOM 1496 C CA . GLU A 1 210 ? 24.075 13.124 -30.928 1.00 92.44 210 GLU A CA 1
ATOM 1497 C C . GLU A 1 210 ? 23.408 13.351 -29.572 1.00 92.44 210 GLU A C 1
ATOM 1499 O O . GLU A 1 210 ? 23.678 14.354 -28.916 1.00 92.44 210 GLU A O 1
ATOM 1504 N N . LEU A 1 211 ? 22.560 12.421 -29.124 1.00 90.50 211 LEU A N 1
ATOM 1505 C CA . LEU A 1 211 ? 21.828 12.550 -27.865 1.00 90.50 211 LEU A CA 1
ATOM 1506 C C . LEU A 1 211 ? 22.770 12.460 -26.658 1.00 90.50 211 LEU A C 1
ATOM 1508 O O . LEU A 1 211 ? 22.687 13.278 -25.739 1.00 90.50 211 LEU A O 1
ATOM 1512 N N . LEU A 1 212 ? 23.718 11.521 -26.688 1.00 87.88 212 LEU A N 1
ATOM 1513 C CA . LEU A 1 212 ? 24.768 11.394 -25.672 1.00 87.88 212 LEU A CA 1
ATOM 1514 C C . LEU A 1 212 ? 25.821 12.510 -25.788 1.00 87.88 212 LEU A C 1
ATOM 1516 O O . LEU A 1 212 ? 26.367 12.973 -24.785 1.00 87.88 212 LEU A O 1
ATOM 1520 N N . GLY A 1 213 ? 26.083 12.965 -27.012 1.00 85.81 213 GLY A N 1
ATOM 1521 C CA . GLY A 1 213 ? 27.019 14.028 -27.358 1.00 85.81 213 GLY A CA 1
ATOM 1522 C C . GLY A 1 213 ? 26.418 15.434 -27.327 1.00 85.81 213 GLY A C 1
ATOM 1523 O O . GLY A 1 213 ? 27.122 16.387 -27.648 1.00 85.81 213 GLY A O 1
ATOM 1524 N N . ALA A 1 214 ? 25.160 15.615 -26.910 1.00 89.25 214 ALA A N 1
ATOM 1525 C CA . ALA A 1 214 ? 24.468 16.909 -26.952 1.00 89.25 214 ALA A CA 1
ATOM 1526 C C . ALA A 1 214 ? 25.134 17.985 -26.072 1.00 89.25 214 ALA A C 1
ATOM 1528 O O . ALA A 1 214 ? 24.893 19.182 -26.229 1.00 89.25 214 ALA A O 1
ATOM 1529 N N . LYS A 1 215 ? 25.973 17.561 -25.120 1.00 85.31 215 LYS A N 1
ATOM 1530 C CA . LYS A 1 215 ? 26.791 18.437 -24.269 1.00 85.31 215 LYS A CA 1
ATOM 1531 C C . LYS A 1 215 ? 28.190 18.704 -24.821 1.00 85.31 215 LYS A C 1
ATOM 1533 O O . LYS A 1 215 ? 28.935 19.462 -24.204 1.00 85.31 215 LYS A O 1
ATOM 1538 N N . ALA A 1 216 ? 28.544 18.121 -25.962 1.00 87.00 216 ALA A N 1
ATOM 1539 C CA . ALA A 1 216 ? 29.851 18.305 -26.549 1.00 87.00 216 ALA A CA 1
ATOM 1540 C C . ALA A 1 216 ? 30.045 19.725 -27.093 1.00 87.00 216 ALA A C 1
ATOM 1542 O O . ALA A 1 216 ? 29.145 20.307 -27.699 1.00 87.00 216 ALA A O 1
ATOM 1543 N N . SER A 1 217 ? 31.233 20.293 -26.912 1.00 87.00 217 SER A N 1
ATOM 1544 C CA . SER A 1 217 ? 31.628 21.569 -27.508 1.00 87.00 217 SER A CA 1
ATOM 1545 C C . SER A 1 217 ? 33.053 21.472 -28.063 1.00 87.00 217 SER A C 1
ATOM 1547 O O . SER A 1 217 ? 33.990 21.314 -27.279 1.00 87.00 217 SER A O 1
ATOM 1549 N N . PRO A 1 218 ? 33.251 21.581 -29.394 1.00 88.19 218 PRO A N 1
ATOM 1550 C CA . PRO A 1 218 ? 32.232 21.739 -30.446 1.00 88.19 218 PRO A CA 1
ATOM 1551 C C . PRO A 1 218 ? 31.381 20.472 -30.653 1.00 88.19 218 PRO A C 1
ATOM 1553 O O . PRO A 1 218 ? 31.818 19.382 -30.276 1.00 88.19 218 PRO A O 1
ATOM 1556 N N . ALA A 1 219 ? 30.198 20.622 -31.265 1.00 91.06 219 ALA A N 1
ATOM 1557 C CA . ALA A 1 219 ? 29.297 19.511 -31.597 1.00 91.06 219 ALA A CA 1
ATOM 1558 C C . ALA A 1 219 ? 30.028 18.399 -32.373 1.00 91.06 219 ALA A C 1
ATOM 1560 O O . ALA A 1 219 ? 30.956 18.687 -33.136 1.00 91.06 219 ALA A O 1
ATOM 1561 N N . LEU A 1 220 ? 29.646 17.139 -32.141 1.00 91.50 220 LEU A N 1
ATOM 1562 C CA . LEU A 1 220 ? 30.187 16.005 -32.894 1.00 91.50 220 LEU A CA 1
ATOM 1563 C C . LEU A 1 220 ? 29.723 16.110 -34.350 1.00 91.50 220 LEU A C 1
ATOM 1565 O O . LEU A 1 220 ? 28.583 16.481 -34.613 1.00 91.50 220 LEU A O 1
ATOM 1569 N N . SER A 1 221 ? 30.611 15.785 -35.284 1.00 94.81 221 SER A N 1
ATOM 1570 C CA . SER A 1 221 ? 30.211 15.527 -36.669 1.00 94.81 221 SER A CA 1
ATOM 1571 C C . SER A 1 221 ? 29.395 14.234 -36.763 1.00 94.81 221 SER A C 1
ATOM 1573 O O . SER A 1 221 ? 29.558 13.347 -35.927 1.00 94.81 221 SER A O 1
ATOM 1575 N N . ASP A 1 222 ? 28.573 14.083 -37.802 1.00 94.75 222 ASP A N 1
ATOM 1576 C CA . ASP A 1 222 ? 27.717 12.900 -37.998 1.00 94.75 222 ASP A CA 1
ATOM 1577 C C . ASP A 1 222 ? 28.514 11.584 -37.941 1.00 94.75 222 ASP A C 1
ATOM 1579 O O . ASP A 1 222 ? 28.073 10.600 -37.355 1.00 94.75 222 ASP A O 1
ATOM 1583 N N . GLN A 1 223 ? 29.740 11.574 -38.480 1.00 94.75 223 GLN A N 1
ATOM 1584 C CA . GLN A 1 223 ? 30.615 10.398 -38.471 1.00 94.75 223 GLN A CA 1
ATOM 1585 C C . GLN A 1 223 ? 31.176 10.087 -37.072 1.00 94.75 223 GLN A C 1
ATOM 1587 O O . GLN A 1 223 ? 31.263 8.919 -36.687 1.00 94.75 223 GLN A O 1
ATOM 1592 N N . GLU A 1 224 ? 31.528 11.117 -36.297 1.00 93.75 224 GLU A N 1
ATOM 1593 C CA . GLU A 1 224 ? 31.933 10.974 -34.894 1.00 93.75 224 GLU A CA 1
ATOM 1594 C C . GLU A 1 224 ? 30.752 10.509 -34.028 1.00 93.75 224 GLU A C 1
ATOM 1596 O O . GLU A 1 224 ? 30.919 9.620 -33.194 1.00 93.75 224 GLU A O 1
ATOM 1601 N N . ALA A 1 225 ? 29.559 11.071 -34.247 1.00 93.75 225 ALA A N 1
ATOM 1602 C CA . ALA A 1 225 ? 28.336 10.700 -33.545 1.00 93.75 225 ALA A CA 1
ATOM 1603 C C . ALA A 1 225 ? 27.937 9.249 -33.854 1.00 93.75 225 ALA A C 1
ATOM 1605 O O . ALA A 1 225 ? 27.709 8.477 -32.927 1.00 93.75 225 ALA A O 1
ATOM 1606 N N . ALA A 1 226 ? 27.947 8.836 -35.124 1.00 94.69 226 ALA A N 1
ATOM 1607 C CA . ALA A 1 226 ? 27.654 7.459 -35.522 1.00 94.69 226 ALA A CA 1
ATOM 1608 C C . ALA A 1 226 ? 28.636 6.448 -34.911 1.00 94.69 226 ALA A C 1
ATOM 1610 O O . ALA A 1 226 ? 28.219 5.407 -34.399 1.00 94.69 226 ALA A O 1
ATOM 1611 N N . CYS A 1 227 ? 29.938 6.760 -34.936 1.00 94.81 227 CYS A N 1
ATOM 1612 C CA . CYS A 1 227 ? 30.962 5.924 -34.311 1.00 94.81 227 CYS A CA 1
ATOM 1613 C C . CYS A 1 227 ? 30.725 5.806 -32.799 1.00 94.81 227 CYS A C 1
ATOM 1615 O O . CYS A 1 227 ? 30.672 4.700 -32.257 1.00 94.81 227 CYS A O 1
ATOM 1617 N N . PHE A 1 228 ? 30.524 6.941 -32.124 1.00 93.94 228 PHE A N 1
ATOM 1618 C CA . PHE A 1 228 ? 30.351 6.991 -30.676 1.00 93.94 228 PHE A CA 1
ATOM 1619 C C . PHE A 1 228 ? 29.068 6.288 -30.222 1.00 93.94 228 PHE A C 1
ATOM 1621 O O . PHE A 1 228 ? 29.101 5.489 -29.287 1.00 93.94 228 PHE A O 1
ATOM 1628 N N . GLY A 1 229 ? 27.950 6.525 -30.911 1.00 92.06 229 GLY A N 1
ATOM 1629 C CA . GLY A 1 229 ? 26.679 5.866 -30.628 1.00 92.06 229 GLY A CA 1
ATOM 1630 C C . GLY A 1 229 ? 26.763 4.350 -30.790 1.00 92.06 229 GLY A C 1
ATOM 1631 O O . GLY A 1 229 ? 26.269 3.629 -29.926 1.00 92.06 229 GLY A O 1
ATOM 1632 N N . ARG A 1 230 ? 27.459 3.851 -31.823 1.00 93.38 230 ARG A N 1
ATOM 1633 C CA . ARG A 1 230 ? 27.682 2.407 -32.006 1.00 93.38 230 ARG A CA 1
ATOM 1634 C C . ARG A 1 230 ? 28.547 1.812 -30.899 1.00 93.38 230 ARG A C 1
ATOM 1636 O O . ARG A 1 230 ? 28.168 0.797 -30.329 1.00 93.38 230 ARG A O 1
ATOM 1643 N N . ALA A 1 231 ? 29.655 2.461 -30.548 1.00 91.50 231 ALA A N 1
ATOM 1644 C CA . ALA A 1 231 ? 30.546 1.973 -29.496 1.00 91.50 231 ALA A CA 1
ATOM 1645 C C . ALA A 1 231 ? 29.857 1.925 -28.119 1.00 91.50 231 ALA A C 1
ATOM 1647 O O . ALA A 1 231 ? 30.026 0.966 -27.365 1.00 91.50 231 ALA A O 1
ATOM 1648 N N . VAL A 1 232 ? 29.031 2.928 -27.797 1.00 90.06 232 VAL A N 1
ATOM 1649 C CA . VAL A 1 232 ? 28.226 2.917 -26.564 1.00 90.06 232 VAL A CA 1
ATOM 1650 C C . VAL A 1 232 ? 27.160 1.823 -26.618 1.00 90.06 232 VAL A C 1
ATOM 1652 O O . VAL A 1 232 ? 26.937 1.136 -25.623 1.00 90.06 232 VAL A O 1
ATOM 1655 N N . PHE A 1 233 ? 26.520 1.632 -27.769 1.00 91.31 233 PHE A N 1
ATOM 1656 C CA . PHE A 1 233 ? 25.503 0.606 -27.954 1.00 91.31 233 PHE A CA 1
ATOM 1657 C C . PHE A 1 233 ? 26.052 -0.821 -27.848 1.00 91.31 233 PHE A C 1
ATOM 1659 O O . PHE A 1 233 ? 25.412 -1.660 -27.223 1.00 91.31 233 PHE A O 1
ATOM 1666 N N . GLU A 1 234 ? 27.226 -1.102 -28.414 1.00 89.75 234 GLU A N 1
ATOM 1667 C CA . GLU A 1 234 ? 27.858 -2.428 -28.358 1.00 89.75 234 GLU A CA 1
ATOM 1668 C C . GLU A 1 234 ? 28.257 -2.822 -26.929 1.00 89.75 234 GLU A C 1
ATOM 1670 O O . GLU A 1 234 ? 28.090 -3.975 -26.535 1.00 89.75 234 GLU A O 1
ATOM 1675 N N . GLU A 1 235 ? 28.751 -1.870 -26.132 1.00 87.75 235 GLU A N 1
ATOM 1676 C CA . GLU A 1 235 ? 29.184 -2.140 -24.755 1.00 87.75 235 GLU A CA 1
ATOM 1677 C C . GLU A 1 235 ? 28.006 -2.127 -23.762 1.00 87.75 235 GLU A C 1
ATOM 1679 O O . GLU A 1 235 ? 28.006 -2.879 -22.786 1.00 87.75 235 GLU A O 1
ATOM 1684 N N . TRP A 1 236 ? 27.000 -1.271 -23.981 1.00 86.56 236 TRP A N 1
ATOM 1685 C CA . TRP A 1 236 ? 25.884 -1.105 -23.044 1.00 86.56 236 TRP A CA 1
ATOM 1686 C C . TRP A 1 236 ? 24.661 -1.955 -23.409 1.00 86.56 236 TRP A C 1
ATOM 1688 O O . TRP A 1 236 ? 23.981 -2.454 -22.517 1.00 86.56 236 TRP A O 1
ATOM 1698 N N . GLY A 1 237 ? 24.401 -2.192 -24.693 1.00 87.75 237 GLY A N 1
ATOM 1699 C CA . GLY A 1 237 ? 23.254 -2.950 -25.196 1.00 87.75 237 GLY A CA 1
ATOM 1700 C C . GLY A 1 237 ? 21.915 -2.199 -25.119 1.00 87.75 237 GLY A C 1
ATOM 1701 O O . GLY A 1 237 ? 21.717 -1.303 -24.297 1.00 87.75 237 GLY A O 1
ATOM 1702 N N . LEU A 1 238 ? 20.949 -2.603 -25.959 1.00 81.75 238 LEU A N 1
ATOM 1703 C CA . LEU A 1 238 ? 19.605 -1.995 -26.020 1.00 81.75 238 LEU A CA 1
ATOM 1704 C C . LEU A 1 238 ? 18.872 -1.992 -24.685 1.00 81.75 238 LEU A C 1
ATOM 1706 O O . LEU A 1 238 ? 18.252 -0.992 -24.328 1.00 81.75 238 LEU A O 1
ATOM 1710 N N . GLN A 1 239 ? 18.926 -3.112 -23.961 1.00 79.94 239 GLN A N 1
ATOM 1711 C CA . GLN A 1 239 ? 18.149 -3.261 -22.734 1.00 79.94 239 GLN A CA 1
ATOM 1712 C C . GLN A 1 239 ? 18.557 -2.235 -21.677 1.00 79.94 239 GLN A C 1
ATOM 1714 O O . GLN A 1 239 ? 17.685 -1.592 -21.103 1.00 79.94 239 GLN A O 1
ATOM 1719 N N . ASN A 1 240 ? 19.860 -1.997 -21.495 1.00 84.44 240 ASN A N 1
ATOM 1720 C CA . ASN A 1 240 ? 20.325 -1.018 -20.516 1.00 84.44 240 ASN A CA 1
ATOM 1721 C C . ASN A 1 240 ? 19.989 0.425 -20.927 1.00 84.44 240 ASN A C 1
ATOM 1723 O O . ASN A 1 240 ? 19.690 1.241 -20.059 1.00 84.44 240 ASN A O 1
ATOM 1727 N N . ILE A 1 241 ? 19.986 0.742 -22.230 1.00 81.75 241 ILE A N 1
ATOM 1728 C CA . ILE A 1 241 ? 19.593 2.071 -22.734 1.00 81.75 241 ILE A CA 1
ATOM 1729 C C . ILE A 1 241 ? 18.115 2.350 -22.435 1.00 81.75 241 ILE A C 1
ATOM 1731 O O . ILE A 1 241 ? 17.775 3.426 -21.935 1.00 81.75 241 ILE A O 1
ATOM 1735 N N . VAL A 1 242 ? 17.239 1.386 -22.732 1.00 83.19 242 VAL A N 1
ATOM 1736 C CA . VAL A 1 242 ? 15.794 1.514 -22.493 1.00 83.19 242 VAL A CA 1
ATOM 1737 C C . VAL A 1 242 ? 15.516 1.601 -20.995 1.00 83.19 242 VAL A C 1
ATOM 1739 O O . VAL A 1 242 ? 14.820 2.511 -20.550 1.00 83.19 242 VAL A O 1
ATOM 1742 N N . GLU A 1 243 ? 16.109 0.715 -20.197 1.00 83.25 243 GLU A N 1
ATOM 1743 C CA . GLU A 1 243 ? 15.920 0.708 -18.746 1.00 83.25 243 GLU A CA 1
ATOM 1744 C C . GLU A 1 243 ? 16.395 2.019 -18.097 1.00 83.25 243 GLU A C 1
ATOM 1746 O O . GLU A 1 243 ? 15.730 2.550 -17.209 1.00 83.25 243 GLU A O 1
ATOM 1751 N N . PHE A 1 244 ? 17.494 2.604 -18.582 1.00 85.94 244 PHE A N 1
ATOM 1752 C CA . PHE A 1 244 ? 17.999 3.883 -18.081 1.00 85.94 244 PHE A CA 1
ATOM 1753 C C . PHE A 1 244 ? 17.090 5.074 -18.424 1.00 85.94 244 PHE A C 1
ATOM 1755 O O . PHE A 1 244 ? 16.950 5.974 -17.602 1.00 85.94 244 PHE A O 1
ATOM 1762 N N . GLN A 1 245 ? 16.451 5.087 -19.601 1.00 82.44 245 GLN A N 1
ATOM 1763 C CA . GLN A 1 245 ? 15.484 6.130 -19.988 1.00 82.44 245 GLN A CA 1
ATOM 1764 C C . GLN A 1 245 ? 14.227 6.125 -19.105 1.00 82.44 245 GLN A C 1
ATOM 1766 O O . GLN A 1 245 ? 13.687 7.186 -18.795 1.00 82.44 245 GLN A O 1
ATOM 1771 N N . PHE A 1 246 ? 13.760 4.942 -18.698 1.00 81.69 246 PHE A N 1
ATOM 1772 C CA . PHE A 1 246 ? 12.530 4.798 -17.912 1.00 81.69 246 PHE A CA 1
ATOM 1773 C C . PHE A 1 246 ? 12.762 4.713 -16.398 1.00 81.69 246 PHE A C 1
ATOM 1775 O O . PHE A 1 246 ? 11.806 4.823 -15.628 1.00 81.69 246 PHE A O 1
ATOM 1782 N N . SER A 1 247 ? 14.009 4.555 -15.947 1.00 83.00 247 SER A N 1
ATOM 1783 C CA . SER A 1 247 ? 14.334 4.533 -14.523 1.00 83.00 247 SER A CA 1
ATOM 1784 C C . SER A 1 247 ? 14.404 5.946 -13.941 1.00 83.00 247 SER A C 1
ATOM 1786 O O . SER A 1 247 ? 15.225 6.773 -14.334 1.00 83.00 247 SER A O 1
ATOM 1788 N N . THR A 1 248 ? 13.577 6.215 -12.930 1.00 85.06 248 THR A N 1
ATOM 1789 C CA . THR A 1 248 ? 13.619 7.454 -12.134 1.00 85.06 248 THR A CA 1
ATOM 1790 C C . THR A 1 248 ? 14.876 7.572 -11.269 1.00 85.06 248 THR A C 1
ATOM 1792 O O . THR A 1 248 ? 15.196 8.670 -10.811 1.00 85.06 248 THR A O 1
ATOM 1795 N N . SER A 1 249 ? 15.609 6.476 -11.047 1.00 88.50 249 SER A N 1
ATOM 1796 C CA . SER A 1 249 ? 16.865 6.467 -10.294 1.00 88.50 249 SER A CA 1
ATOM 1797 C C . SER A 1 249 ? 17.805 5.366 -10.810 1.00 88.50 249 SER A C 1
ATOM 1799 O O . SER A 1 249 ? 17.665 4.209 -10.397 1.00 88.50 249 SER A O 1
ATOM 1801 N N . PRO A 1 250 ? 18.768 5.684 -11.696 1.00 85.44 250 PRO A N 1
ATOM 1802 C CA . PRO A 1 250 ? 19.693 4.684 -12.212 1.00 85.44 250 PRO A CA 1
ATOM 1803 C C . PRO A 1 250 ? 20.586 4.130 -11.097 1.00 85.44 250 PRO A C 1
ATOM 1805 O O . PRO A 1 250 ? 21.056 4.856 -10.217 1.00 85.44 250 PRO A O 1
ATOM 1808 N N . THR A 1 251 ? 20.829 2.822 -11.135 1.00 90.31 251 THR A N 1
ATOM 1809 C CA . THR A 1 251 ? 21.685 2.143 -10.154 1.00 90.31 251 THR A CA 1
ATOM 1810 C C . THR A 1 251 ? 23.165 2.480 -10.377 1.00 90.31 251 THR A C 1
ATOM 1812 O O . THR A 1 251 ? 23.598 2.763 -11.495 1.00 90.31 251 THR A O 1
ATOM 1815 N N . ASN A 1 252 ? 23.991 2.392 -9.325 1.00 89.44 252 ASN A N 1
ATOM 1816 C CA . ASN A 1 252 ? 25.441 2.624 -9.442 1.00 89.44 252 ASN A CA 1
ATOM 1817 C C . ASN A 1 252 ? 26.112 1.704 -10.481 1.00 89.44 252 ASN A C 1
ATOM 1819 O O . ASN A 1 252 ? 27.062 2.116 -11.146 1.00 89.44 252 ASN A O 1
ATOM 1823 N N . SER A 1 253 ? 25.622 0.472 -10.648 1.00 87.44 253 SER A N 1
ATOM 1824 C CA . SER A 1 253 ? 26.107 -0.459 -11.674 1.00 87.44 253 SER A CA 1
ATOM 1825 C C . SER A 1 253 ? 25.744 -0.004 -13.089 1.00 87.44 253 SER A C 1
ATOM 1827 O O . SER A 1 253 ? 26.597 -0.082 -13.976 1.00 87.44 253 SER A O 1
ATOM 1829 N N . GLN A 1 254 ? 24.531 0.515 -13.308 1.00 86.62 254 GLN A N 1
ATOM 1830 C CA . GLN A 1 254 ? 24.119 1.081 -14.599 1.00 86.62 254 GLN A CA 1
ATOM 1831 C C . GLN A 1 254 ? 24.975 2.299 -14.963 1.00 86.62 254 GLN A C 1
ATOM 1833 O O . GLN A 1 254 ? 25.476 2.370 -16.085 1.00 86.62 254 GLN A O 1
ATOM 1838 N N . ILE A 1 255 ? 25.235 3.195 -14.003 1.00 89.88 255 ILE A N 1
ATOM 1839 C CA . ILE A 1 255 ? 26.093 4.375 -14.206 1.00 89.88 255 ILE A CA 1
ATOM 1840 C C . ILE A 1 255 ? 27.529 3.961 -14.554 1.00 89.88 255 ILE A C 1
ATOM 1842 O O . ILE A 1 255 ? 28.109 4.491 -15.499 1.00 89.88 255 ILE A O 1
ATOM 1846 N N . LEU A 1 256 ? 28.107 2.997 -13.830 1.00 89.31 256 LEU A N 1
ATOM 1847 C CA . LEU A 1 256 ? 29.464 2.507 -14.106 1.00 89.31 256 LEU A CA 1
ATOM 1848 C C . LEU A 1 256 ? 29.576 1.829 -15.475 1.00 89.31 256 LEU A C 1
ATOM 1850 O O . LEU A 1 256 ? 30.599 1.964 -16.146 1.00 89.31 256 LEU A O 1
ATOM 1854 N N . THR A 1 257 ? 28.539 1.104 -15.890 1.00 87.44 257 THR A N 1
ATOM 1855 C CA . THR A 1 257 ? 28.521 0.431 -17.195 1.00 87.44 257 THR A CA 1
ATOM 1856 C C . THR A 1 257 ? 28.381 1.450 -18.324 1.00 87.44 257 THR A C 1
ATOM 1858 O O . THR A 1 257 ? 29.152 1.395 -19.280 1.00 87.44 257 THR A O 1
ATOM 1861 N N . LEU A 1 258 ? 27.503 2.446 -18.163 1.00 89.25 258 LEU A N 1
ATOM 1862 C CA . LEU A 1 258 ? 27.386 3.576 -19.085 1.00 89.25 258 LEU A CA 1
ATOM 1863 C C . LEU A 1 258 ? 28.712 4.335 -19.208 1.00 89.25 258 LEU A C 1
ATOM 1865 O O . LEU A 1 258 ? 29.187 4.587 -20.312 1.00 89.25 258 LEU A O 1
ATOM 1869 N N . ALA A 1 259 ? 29.349 4.654 -18.080 1.00 91.06 259 ALA A N 1
ATOM 1870 C CA . ALA A 1 259 ? 30.633 5.345 -18.066 1.00 91.06 259 ALA A CA 1
ATOM 1871 C C . ALA A 1 259 ? 31.728 4.542 -18.787 1.00 91.06 259 ALA A C 1
ATOM 1873 O O . ALA A 1 259 ? 32.541 5.128 -19.501 1.00 91.06 259 ALA A O 1
ATOM 1874 N N . ARG A 1 260 ? 31.734 3.208 -18.648 1.00 91.56 260 ARG A N 1
ATOM 1875 C CA . ARG A 1 260 ? 32.659 2.330 -19.380 1.00 91.56 260 ARG A CA 1
ATOM 1876 C C . ARG A 1 260 ? 32.400 2.366 -20.887 1.00 91.56 260 ARG A C 1
ATOM 1878 O O . ARG A 1 260 ? 33.360 2.517 -21.638 1.00 91.56 260 ARG A O 1
ATOM 1885 N N . GLY A 1 261 ? 31.137 2.290 -21.311 1.00 89.38 261 GLY A N 1
ATOM 1886 C CA . GLY A 1 261 ? 30.753 2.407 -22.722 1.00 89.38 261 GLY A CA 1
ATOM 1887 C C . GLY A 1 261 ? 31.164 3.749 -23.326 1.00 89.38 261 GLY A C 1
ATOM 1888 O O . GLY A 1 261 ? 31.787 3.786 -24.384 1.00 89.38 261 GLY A O 1
ATOM 1889 N N . ILE A 1 262 ? 30.923 4.849 -22.607 1.00 91.88 262 ILE A N 1
ATOM 1890 C CA . ILE A 1 262 ? 31.351 6.196 -23.015 1.00 91.88 262 ILE A CA 1
ATOM 1891 C C . ILE A 1 262 ? 32.877 6.280 -23.119 1.00 91.88 262 ILE A C 1
ATOM 1893 O O . ILE A 1 262 ? 33.398 6.767 -24.120 1.00 91.88 262 ILE A O 1
ATOM 1897 N N . ALA A 1 263 ? 33.609 5.797 -22.110 1.00 92.44 263 ALA A N 1
ATOM 1898 C CA . ALA A 1 263 ? 35.070 5.831 -22.111 1.00 92.44 263 ALA A CA 1
ATOM 1899 C C . ALA A 1 263 ? 35.658 5.032 -23.280 1.00 92.44 263 ALA A C 1
ATOM 1901 O O . ALA A 1 263 ? 36.613 5.479 -23.915 1.00 92.44 263 ALA A O 1
ATOM 1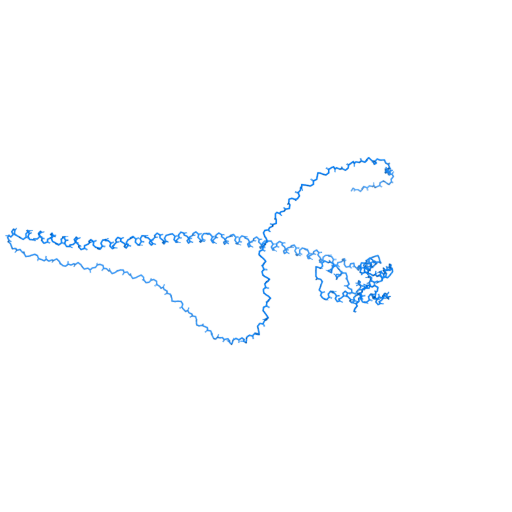902 N N . ARG A 1 264 ? 35.068 3.876 -23.592 1.00 92.12 264 ARG A N 1
ATOM 1903 C CA . ARG A 1 264 ? 35.469 3.064 -24.737 1.00 92.12 264 ARG A CA 1
ATOM 1904 C C . ARG A 1 264 ? 35.175 3.763 -26.060 1.00 92.12 264 ARG A C 1
ATOM 1906 O O . ARG A 1 264 ? 36.082 3.889 -26.874 1.00 92.12 264 ARG A O 1
ATOM 1913 N N . GLY A 1 265 ? 33.964 4.292 -26.236 1.00 91.38 265 GLY A N 1
ATOM 1914 C CA . GLY A 1 265 ? 33.594 5.038 -27.439 1.00 91.38 265 GLY A CA 1
ATOM 1915 C C . GLY A 1 265 ? 34.468 6.269 -27.673 1.00 91.38 265 GLY A C 1
ATOM 1916 O O . GLY A 1 265 ? 34.811 6.570 -28.812 1.00 91.38 265 GLY A O 1
ATOM 1917 N N . LEU A 1 266 ? 34.901 6.947 -26.606 1.00 93.06 266 LEU A N 1
ATOM 1918 C CA . LEU A 1 266 ? 35.862 8.046 -26.706 1.00 93.06 266 LEU A CA 1
ATOM 1919 C C . LEU A 1 266 ? 37.211 7.589 -27.276 1.00 93.06 266 LEU A C 1
ATOM 1921 O O . LEU A 1 266 ? 37.760 8.251 -28.155 1.00 93.06 266 LEU A O 1
ATOM 1925 N N . VAL A 1 267 ? 37.740 6.464 -26.792 1.00 95.00 267 VAL A N 1
ATOM 1926 C CA . VAL A 1 267 ? 39.029 5.920 -27.245 1.00 95.00 267 VAL A CA 1
ATOM 1927 C C . VAL A 1 267 ? 38.928 5.381 -28.671 1.00 95.00 267 VAL A C 1
ATOM 1929 O O . VAL A 1 267 ? 39.748 5.742 -29.514 1.00 95.00 267 VAL A O 1
ATOM 1932 N N . ASP A 1 268 ? 37.911 4.568 -28.953 1.00 94.56 268 ASP A N 1
ATOM 1933 C CA . ASP A 1 268 ? 37.759 3.876 -30.236 1.00 94.56 268 ASP A CA 1
ATOM 1934 C C . ASP A 1 268 ? 37.444 4.860 -31.378 1.00 94.56 268 ASP A C 1
ATOM 1936 O O . ASP A 1 268 ? 37.929 4.687 -32.497 1.00 94.56 268 ASP A O 1
ATOM 1940 N N . CYS A 1 269 ? 36.719 5.948 -31.088 1.00 94.75 269 CYS A N 1
ATOM 1941 C CA . CYS A 1 269 ? 36.409 7.004 -32.057 1.00 94.75 269 CYS A CA 1
ATOM 1942 C C . CYS A 1 269 ? 37.394 8.186 -32.026 1.00 94.75 269 CYS A C 1
ATOM 1944 O O . CYS A 1 269 ? 37.172 9.179 -32.718 1.00 94.75 269 CYS A O 1
ATOM 1946 N N . ASN A 1 270 ? 38.480 8.093 -31.246 1.00 95.12 270 ASN A N 1
ATOM 1947 C CA . ASN A 1 270 ? 39.510 9.129 -31.109 1.00 95.12 270 ASN A CA 1
ATOM 1948 C C . ASN A 1 270 ? 38.944 10.521 -30.742 1.00 95.12 270 ASN A C 1
ATOM 1950 O O . ASN A 1 270 ? 39.365 11.551 -31.276 1.00 95.12 270 ASN A O 1
ATOM 1954 N N . LEU A 1 271 ? 37.972 10.546 -29.830 1.00 91.81 271 LEU A N 1
ATOM 1955 C CA . LEU A 1 271 ? 37.343 11.759 -29.318 1.00 91.81 271 LEU A CA 1
ATOM 1956 C C . LEU A 1 271 ? 38.059 12.241 -28.053 1.00 91.81 271 LEU A C 1
ATOM 1958 O O . LEU A 1 271 ? 38.293 11.484 -27.111 1.00 91.81 271 LEU A O 1
ATOM 1962 N N . GLU A 1 272 ? 38.371 13.535 -27.996 1.00 91.12 272 GLU A N 1
ATOM 1963 C CA . GLU A 1 272 ? 38.963 14.134 -26.800 1.00 91.12 272 GLU A CA 1
ATOM 1964 C C . GLU A 1 272 ? 37.920 14.236 -25.667 1.00 91.12 272 GLU A C 1
ATOM 1966 O O . GLU A 1 272 ? 36.878 14.873 -25.860 1.00 91.12 272 GLU A O 1
ATOM 1971 N N . PRO A 1 273 ? 38.192 13.703 -24.456 1.00 89.06 273 PRO A N 1
ATOM 1972 C CA . PRO A 1 273 ? 37.250 13.741 -23.327 1.00 89.06 273 PRO A CA 1
ATOM 1973 C C . PRO A 1 273 ? 36.805 15.162 -22.963 1.00 89.06 273 PRO A C 1
ATOM 1975 O O . PRO A 1 273 ? 35.658 15.395 -22.578 1.00 89.06 273 PRO A O 1
ATOM 1978 N N . SER A 1 274 ? 37.707 16.130 -23.148 1.00 87.25 274 SER A N 1
ATOM 1979 C CA . SER A 1 274 ? 37.473 17.552 -22.896 1.00 87.25 274 SER A CA 1
ATOM 1980 C C . SER A 1 274 ? 36.329 18.126 -23.730 1.00 87.25 274 SER A C 1
ATOM 1982 O O . SER A 1 274 ? 35.688 19.081 -23.292 1.00 87.25 274 SER A O 1
ATOM 1984 N N . ARG A 1 275 ? 36.029 17.539 -24.897 1.00 85.06 275 ARG A N 1
ATOM 1985 C CA . ARG A 1 275 ? 34.918 17.993 -25.739 1.00 85.06 275 ARG A CA 1
ATOM 1986 C C . ARG A 1 275 ? 33.567 17.683 -25.114 1.00 85.06 275 ARG A C 1
ATOM 1988 O O . ARG A 1 275 ? 32.675 18.498 -25.276 1.00 85.06 275 ARG A O 1
ATOM 1995 N N . LEU A 1 276 ? 33.414 16.584 -24.370 1.00 82.69 276 LEU A N 1
ATOM 1996 C CA . LEU A 1 276 ? 32.145 16.200 -23.729 1.00 82.69 276 LEU A CA 1
ATOM 1997 C C . LEU A 1 276 ? 31.858 16.958 -22.419 1.00 82.69 276 LEU A C 1
ATOM 1999 O O . LEU A 1 276 ? 30.836 16.713 -21.781 1.00 82.69 276 LEU A O 1
ATOM 2003 N N . GLY A 1 277 ? 32.748 17.859 -21.988 1.00 81.44 277 GLY A N 1
ATOM 2004 C CA . GLY A 1 277 ? 32.601 18.578 -20.718 1.00 81.44 277 GLY A CA 1
ATOM 2005 C C . GLY A 1 277 ? 32.748 17.686 -19.478 1.00 81.44 277 GLY A C 1
ATOM 2006 O O . GLY A 1 277 ? 32.402 18.110 -18.375 1.00 81.44 277 GLY A O 1
ATOM 2007 N N . ILE A 1 278 ? 33.261 16.462 -19.644 1.00 80.50 278 ILE A N 1
ATOM 2008 C CA . ILE A 1 278 ? 33.518 15.523 -18.552 1.00 80.50 278 ILE A CA 1
ATOM 2009 C C . ILE A 1 278 ? 34.902 15.847 -17.980 1.00 80.50 278 ILE A C 1
ATOM 2011 O O . ILE A 1 278 ? 35.926 15.514 -18.575 1.00 80.50 278 ILE A O 1
ATOM 2015 N N . ASN A 1 279 ? 34.933 16.525 -16.833 1.00 72.00 279 ASN A N 1
ATOM 2016 C CA . ASN A 1 279 ? 36.148 16.658 -16.030 1.00 72.00 279 ASN A CA 1
ATOM 2017 C C . ASN A 1 279 ? 36.189 15.473 -15.057 1.00 72.00 279 ASN A C 1
ATOM 2019 O O . ASN A 1 279 ? 35.368 15.419 -14.141 1.00 72.00 279 ASN A O 1
ATOM 2023 N N . PHE A 1 280 ? 37.086 14.517 -15.308 1.00 59.31 280 PHE A N 1
ATOM 2024 C CA . PHE A 1 280 ? 37.388 13.422 -14.381 1.00 59.31 280 PHE A CA 1
ATOM 2025 C C . PHE A 1 280 ? 38.231 13.903 -13.197 1.00 59.31 280 PHE A C 1
ATOM 2027 O O . PHE A 1 280 ? 39.050 14.832 -13.394 1.00 59.31 280 PHE A O 1
#

Radius of gyration: 51.19 Å; chains: 1; bounding box: 102×62×152 Å

pLDDT: mean 77.28, std 16.96, range [45.69, 98.31]